Protein AF-A0A817MY70-F1 (afdb_monomer)

Foldseek 3Di:
DPDPCPVVDPDPADPDKDKDWDAPPVNPDTQEMEIEGAEDQQPPFPVDPDDDSRPQRVVQQVVQCVRADPPADGPDGRYGYGYDYDPNPPHYLPQQAFADPVPRDGDDDDDNDDPPDDPVVVVVVVDDDPDPPDDDDDDDDDDDQAFDFDALVPDPVSHTDTGHDDDDDQLVQQDDSSYGHDDPGHHPDPDDDPVVVVVVVVVD

Solvent-accessible surface area (backbone atoms only — not comparable to full-atom values): 13213 Å² total; per-residue (Å²): 137,86,62,91,63,54,86,81,45,97,59,98,62,73,84,68,68,51,72,51,78,40,61,42,96,84,68,80,44,74,44,32,36,42,33,34,40,37,51,44,73,50,77,62,43,86,85,62,89,70,94,73,59,40,58,44,40,48,51,21,50,55,50,27,61,71,71,26,65,92,87,59,52,90,98,55,68,80,40,48,46,44,57,46,76,62,83,23,93,87,33,73,66,59,43,67,38,47,58,44,90,89,74,66,48,78,37,83,79,81,67,79,65,70,88,90,68,58,75,67,60,56,66,79,55,69,76,83,79,79,63,88,84,65,83,90,80,86,86,87,80,91,75,73,64,47,69,39,76,43,54,26,90,82,37,96,83,63,43,71,44,64,45,59,66,93,77,83,60,62,27,64,48,13,42,45,81,72,49,67,41,67,89,88,42,47,68,86,46,87,74,79,61,70,68,60,60,54,56,55,61,74,76,108

Sequence (204 aa):
MNNIDQGEYTYNTDHEMTILRFESIDGKNEIGMINFYPVHAVNLNNTNLLVAGDNKGYASYLFEKLKNPSGTLSGQGAFVAAFGQSNEGDVSPNLMGPKCIDTGLPCEFYTSTCNGRSEKYLYDKAQVFINGNGIVNFRHTYVDMQTINVSSHFTSTGRNETTCQAALGYAFAAGTTDGPGDFDFTQSANSTNIFWAICIIIFS

Secondary structure (DSSP, 8-state):
---TTGGG-SSSS----EEEEEE-TTSS-EEEEEEE----S-SS-TT--S---HHHHHHHHHHHHHHSPTTPPTT-SS-EEEEE--S-TT--S-TT--B-TTT-PBPS-----STT--HHHHHHT------TTSPP--------TTS-EE-GGG-TTSS-EEPPPP---GGGGGB-SSSBPSTT--TT-----HHHHHHHHHT-

Radius of gyration: 22.29 Å; Cα contacts (8 Å, |Δi|>4): 229; chains: 1; bounding box: 61×41×61 Å

Structure (mmCIF, N/CA/C/O backbone):
data_AF-A0A817MY70-F1
#
_entry.id   AF-A0A817MY70-F1
#
loop_
_atom_site.group_PDB
_atom_site.id
_atom_site.type_symbol
_atom_site.label_atom_id
_atom_site.label_alt_id
_atom_si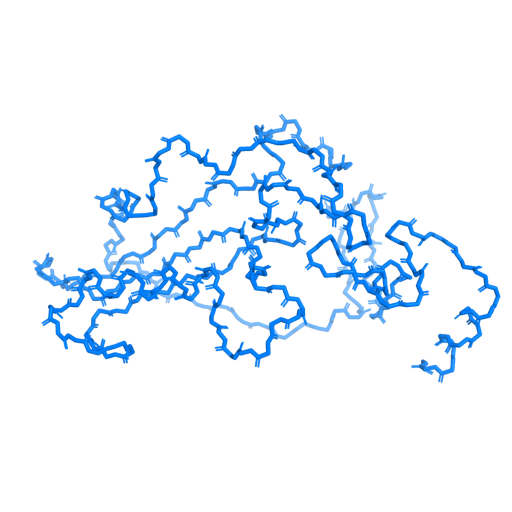te.label_comp_id
_atom_site.label_asym_id
_atom_site.label_entity_id
_atom_site.label_seq_id
_atom_site.pdbx_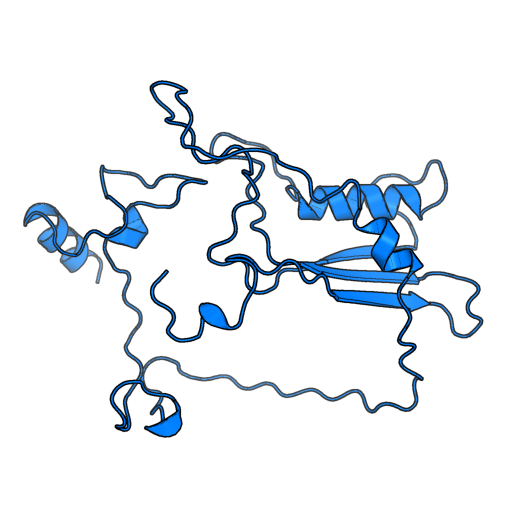PDB_ins_code
_atom_site.Cartn_x
_atom_site.Cartn_y
_atom_site.Cartn_z
_atom_site.occupancy
_atom_site.B_iso_or_equiv
_atom_site.auth_seq_id
_atom_site.auth_comp_id
_atom_site.auth_asym_id
_atom_site.auth_atom_id
_atom_site.pdbx_PDB_model_num
ATOM 1 N N . MET A 1 1 ? 9.995 12.022 -15.042 1.00 51.19 1 MET A N 1
ATOM 2 C CA . MET A 1 1 ? 8.774 11.267 -15.390 1.00 51.19 1 MET A CA 1
ATOM 3 C C . MET A 1 1 ? 8.468 11.528 -16.851 1.00 51.19 1 MET A C 1
ATOM 5 O O . MET A 1 1 ? 8.556 12.675 -17.266 1.00 51.19 1 MET A O 1
ATOM 9 N N . ASN A 1 2 ? 8.183 10.479 -17.622 1.00 76.38 2 ASN A N 1
ATOM 10 C CA . ASN A 1 2 ? 8.013 10.543 -19.082 1.00 76.38 2 ASN A CA 1
ATOM 11 C C . ASN A 1 2 ? 6.597 10.116 -19.510 1.00 76.38 2 ASN A C 1
ATOM 13 O O . ASN A 1 2 ? 6.401 9.663 -20.635 1.00 76.38 2 ASN A O 1
ATOM 17 N N . ASN A 1 3 ? 5.624 10.224 -18.603 1.00 83.19 3 ASN A N 1
ATOM 18 C CA . ASN A 1 3 ? 4.245 9.835 -18.872 1.00 83.19 3 ASN A CA 1
ATOM 19 C C . ASN A 1 3 ? 3.604 10.866 -19.813 1.00 83.19 3 ASN A C 1
ATOM 21 O O . ASN A 1 3 ? 3.730 12.076 -19.600 1.00 83.19 3 ASN A O 1
ATOM 25 N N . ILE A 1 4 ? 2.957 10.393 -20.879 1.00 87.31 4 ILE A N 1
ATOM 26 C CA . ILE A 1 4 ? 2.354 11.255 -21.913 1.00 87.31 4 ILE A CA 1
ATOM 27 C C . ILE A 1 4 ? 1.141 12.036 -21.391 1.00 87.31 4 ILE A C 1
ATOM 29 O O . ILE A 1 4 ? 0.838 13.115 -21.890 1.00 87.31 4 ILE A O 1
ATOM 33 N N . ASP A 1 5 ? 0.494 11.503 -20.362 1.00 88.94 5 ASP A N 1
ATOM 34 C CA . ASP A 1 5 ? -0.690 12.005 -19.669 1.00 88.94 5 ASP A CA 1
ATOM 35 C C . ASP A 1 5 ? -0.343 12.807 -18.407 1.00 88.94 5 ASP A C 1
ATOM 37 O O . ASP A 1 5 ? -1.236 13.268 -17.707 1.00 88.94 5 ASP A O 1
ATOM 41 N N . GLN A 1 6 ? 0.942 13.058 -18.120 1.00 86.62 6 GLN A N 1
ATOM 42 C CA . GLN A 1 6 ? 1.348 13.820 -16.927 1.00 86.62 6 GLN A CA 1
ATOM 43 C C . GLN A 1 6 ? 0.676 15.202 -16.830 1.00 86.62 6 GLN A C 1
ATOM 45 O O . GLN A 1 6 ? 0.479 15.715 -15.735 1.00 86.62 6 GLN A O 1
ATOM 50 N N . GLY A 1 7 ? 0.318 15.804 -17.973 1.00 89.62 7 GLY A N 1
ATOM 51 C CA . GLY A 1 7 ? -0.360 17.100 -18.035 1.00 89.62 7 GLY A CA 1
ATOM 52 C C . GLY A 1 7 ? -1.819 17.076 -17.567 1.00 89.62 7 GLY A C 1
ATOM 5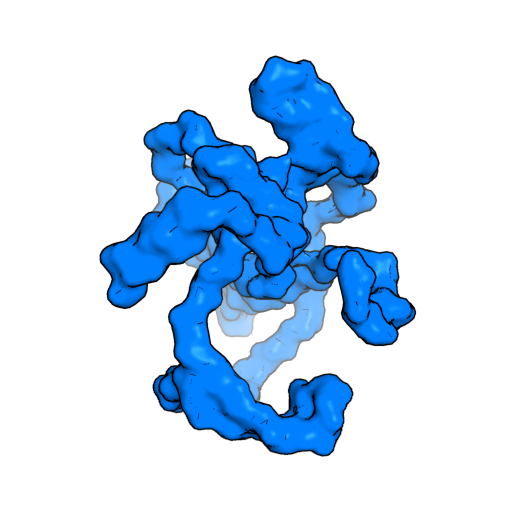3 O O . GLY A 1 7 ? -2.403 18.142 -17.393 1.00 89.62 7 GLY A O 1
ATOM 54 N N . GLU A 1 8 ? -2.404 15.894 -17.359 1.00 92.50 8 GLU A N 1
ATOM 55 C CA . GLU A 1 8 ? -3.753 15.725 -16.808 1.00 92.50 8 GLU A CA 1
ATOM 56 C C . GLU A 1 8 ? -3.776 15.807 -15.271 1.00 92.50 8 GLU A C 1
ATOM 58 O O . GLU A 1 8 ? -4.848 15.929 -14.677 1.00 92.50 8 GLU A O 1
ATOM 63 N N . TYR A 1 9 ? -2.606 15.806 -14.622 1.00 87.38 9 TYR A N 1
ATOM 64 C CA . TYR A 1 9 ? -2.470 15.793 -13.168 1.00 87.38 9 TYR A CA 1
ATOM 65 C C . TYR A 1 9 ? -1.746 17.04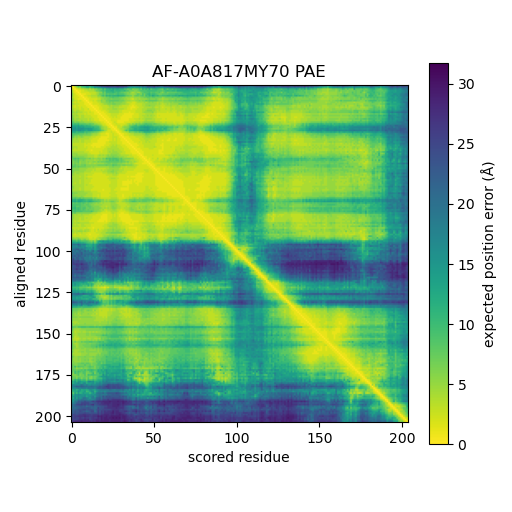2 -12.659 1.00 87.38 9 TYR A C 1
ATOM 67 O O . TYR A 1 9 ? -0.755 17.503 -13.223 1.00 87.38 9 TYR A O 1
ATOM 75 N N . THR A 1 10 ? -2.230 17.591 -11.545 1.00 89.12 10 THR A N 1
ATOM 76 C CA . THR A 1 10 ? -1.635 18.782 -10.911 1.00 89.12 10 THR A CA 1
ATOM 77 C C . THR A 1 10 ? -0.309 18.475 -10.211 1.00 89.12 10 THR A C 1
ATOM 79 O O . THR A 1 10 ? 0.546 19.352 -10.092 1.00 89.12 10 THR A O 1
ATOM 82 N N . TYR A 1 11 ? -0.151 17.248 -9.713 1.00 85.00 11 TYR A N 1
ATOM 83 C CA . TYR A 1 11 ? 0.987 16.810 -8.910 1.00 85.00 11 TYR A CA 1
ATOM 84 C C . TYR A 1 11 ? 1.590 15.535 -9.493 1.00 85.00 11 TYR A C 1
ATOM 86 O O . TYR A 1 11 ? 0.936 14.799 -10.227 1.00 85.00 11 TYR A O 1
ATOM 94 N N . ASN A 1 12 ? 2.846 15.283 -9.142 1.00 83.19 12 ASN A N 1
ATOM 95 C CA . ASN A 1 12 ? 3.593 14.094 -9.539 1.00 83.19 12 ASN A CA 1
ATOM 96 C C . ASN A 1 12 ? 3.454 12.931 -8.537 1.00 83.19 12 ASN A C 1
ATOM 98 O O . ASN A 1 12 ? 4.024 11.868 -8.751 1.00 83.19 12 ASN A O 1
ATOM 102 N N . THR A 1 13 ? 2.706 13.152 -7.459 1.00 82.56 13 THR A N 1
ATOM 103 C CA . THR A 1 13 ? 2.296 12.170 -6.457 1.00 82.56 13 THR A CA 1
ATOM 104 C C . THR A 1 13 ? 0.793 12.287 -6.255 1.00 82.56 13 THR A C 1
ATOM 106 O O . THR A 1 13 ? 0.233 13.384 -6.330 1.00 82.56 13 THR A O 1
ATOM 109 N N . ASP A 1 14 ? 0.133 11.164 -5.996 1.00 82.06 14 ASP A N 1
ATOM 110 C CA . ASP A 1 14 ? -1.297 11.163 -5.717 1.00 82.06 14 ASP A CA 1
ATOM 111 C C . ASP A 1 14 ? -1.556 11.651 -4.281 1.00 82.06 14 ASP A C 1
ATOM 113 O O . ASP A 1 14 ? -1.009 11.135 -3.307 1.00 82.06 14 ASP A O 1
ATOM 117 N N . HIS A 1 15 ? -2.346 12.716 -4.166 1.00 82.19 15 HIS A N 1
ATOM 118 C CA . HIS A 1 15 ? -2.718 13.343 -2.896 1.00 82.19 15 HIS A CA 1
ATOM 119 C C . HIS A 1 15 ? -4.142 12.980 -2.470 1.00 82.19 15 HIS A C 1
ATOM 121 O O . HIS A 1 15 ? -4.637 13.496 -1.461 1.00 82.19 15 HIS A O 1
ATOM 127 N N . GLU A 1 16 ? -4.827 12.136 -3.240 1.00 82.06 16 GLU A N 1
ATOM 128 C CA . GLU A 1 16 ? -6.133 11.632 -2.878 1.00 82.06 16 GLU A CA 1
ATOM 129 C C . GLU A 1 16 ? -6.009 10.586 -1.772 1.00 82.06 16 GLU A C 1
ATOM 131 O O . GLU A 1 16 ? -5.149 9.706 -1.755 1.00 82.06 16 GLU A O 1
ATOM 136 N N . MET A 1 17 ? -6.901 10.714 -0.799 1.00 80.94 17 MET A N 1
ATOM 137 C CA . MET A 1 17 ? -6.985 9.819 0.332 1.00 80.94 17 MET A CA 1
ATOM 138 C C . MET A 1 17 ? -8.398 9.262 0.400 1.00 80.94 17 MET A C 1
ATOM 140 O O . MET A 1 17 ? -9.362 10.006 0.596 1.00 80.94 17 MET A O 1
ATOM 144 N N . THR A 1 18 ? -8.521 7.944 0.284 1.00 88.06 18 THR A N 1
ATOM 145 C CA . THR A 1 18 ? -9.812 7.258 0.350 1.00 88.06 18 THR A CA 1
ATOM 146 C C . THR A 1 18 ? -10.016 6.668 1.739 1.00 88.06 18 THR A C 1
ATOM 148 O O . THR A 1 18 ? -9.170 5.932 2.240 1.00 88.06 18 THR A O 1
ATOM 151 N N . ILE A 1 19 ? -11.150 6.968 2.377 1.00 87.56 19 ILE A N 1
ATOM 152 C CA . ILE A 1 19 ? -11.506 6.426 3.694 1.00 87.56 19 ILE A CA 1
ATOM 153 C C . ILE A 1 19 ? -12.804 5.639 3.590 1.00 87.56 19 ILE A C 1
ATOM 155 O O . ILE A 1 19 ? -13.831 6.164 3.163 1.00 87.56 19 ILE A O 1
ATOM 159 N N . LEU A 1 20 ? -12.762 4.399 4.066 1.00 90.81 20 LEU A N 1
ATOM 160 C CA . LEU A 1 20 ? -13.935 3.593 4.355 1.00 90.81 20 LEU A CA 1
ATOM 161 C C . LEU A 1 20 ? -14.152 3.574 5.868 1.00 90.81 20 LEU A C 1
ATOM 163 O O . LEU A 1 20 ? -13.347 3.009 6.607 1.00 90.81 20 LEU A O 1
ATOM 167 N N . ARG A 1 21 ? -15.233 4.210 6.324 1.00 90.81 21 ARG A N 1
ATOM 168 C CA . ARG A 1 21 ? -15.6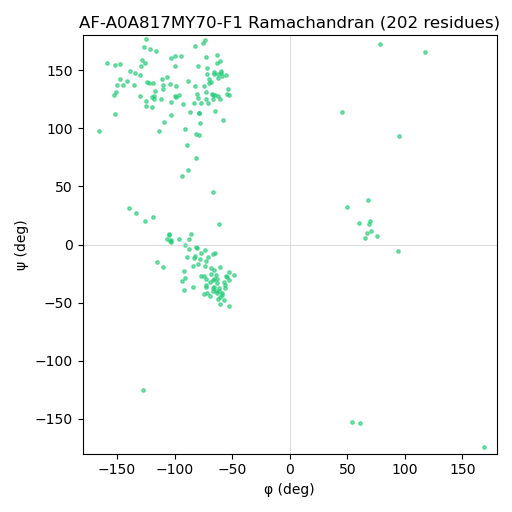45 4.244 7.731 1.00 90.81 21 ARG A CA 1
ATOM 169 C C . ARG A 1 21 ? -16.733 3.207 7.984 1.00 90.81 21 ARG A C 1
ATOM 171 O O . ARG A 1 21 ? -17.676 3.098 7.204 1.00 90.81 21 ARG A O 1
ATOM 178 N N . PHE A 1 22 ? -16.618 2.489 9.094 1.00 91.00 22 PHE A N 1
ATOM 179 C CA . PHE A 1 22 ? -17.585 1.491 9.532 1.00 91.00 22 PHE A CA 1
ATOM 180 C C . PHE A 1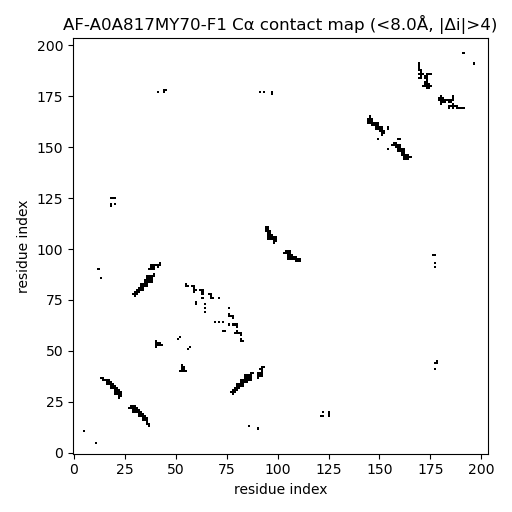 22 ? -18.286 1.980 10.796 1.00 91.00 22 PHE A C 1
ATOM 182 O O . PHE A 1 22 ? -17.636 2.303 11.790 1.00 91.00 22 PHE A O 1
ATOM 189 N N . GLU A 1 23 ? -19.613 2.011 10.764 1.00 89.69 23 GLU A N 1
ATOM 190 C CA . GLU A 1 23 ? -20.464 2.448 11.873 1.00 89.69 23 GLU A CA 1
ATOM 191 C C . GLU A 1 23 ? -21.532 1.389 12.146 1.00 89.69 23 GLU A C 1
ATOM 193 O O . GLU A 1 23 ? -21.912 0.617 11.260 1.00 89.69 23 GLU A O 1
ATOM 198 N N . SER A 1 24 ? -22.018 1.336 13.383 1.00 88.38 24 SER A N 1
ATOM 199 C CA . SER A 1 24 ? -23.175 0.519 13.732 1.00 88.38 24 SER A CA 1
ATOM 200 C C . SER A 1 24 ? -24.426 0.988 12.984 1.00 88.38 24 SER A C 1
ATOM 202 O O . SER A 1 24 ? -24.546 2.147 12.598 1.00 88.38 24 SER A O 1
ATOM 204 N N . ILE A 1 25 ? -25.401 0.089 12.818 1.00 83.56 25 ILE A N 1
ATOM 205 C CA . ILE A 1 25 ? -26.660 0.369 12.098 1.00 83.56 25 ILE A CA 1
ATOM 206 C C . ILE A 1 25 ? -27.417 1.564 12.702 1.00 83.56 25 ILE A C 1
ATOM 208 O O . ILE A 1 25 ? -28.093 2.299 11.988 1.00 83.56 25 ILE A O 1
ATOM 212 N N . ASP A 1 26 ? -27.309 1.768 14.016 1.00 83.88 26 ASP A N 1
ATOM 213 C CA . ASP A 1 26 ? -27.930 2.896 14.712 1.00 83.88 26 ASP A CA 1
ATOM 214 C C . ASP A 1 26 ? -27.126 4.207 14.616 1.00 83.88 26 ASP A C 1
ATOM 216 O O . ASP A 1 26 ? -27.576 5.226 15.139 1.00 83.88 26 ASP A O 1
ATOM 220 N N . GLY A 1 27 ? -25.951 4.189 13.974 1.00 79.38 27 GLY A N 1
ATOM 221 C CA . GLY A 1 27 ? -25.050 5.330 13.802 1.00 79.38 27 GLY A CA 1
ATOM 222 C C . GLY A 1 27 ? -24.416 5.836 15.099 1.00 79.38 27 GLY A C 1
ATOM 223 O O . GLY A 1 27 ? -23.827 6.914 15.108 1.00 79.38 27 GLY A O 1
ATOM 224 N N . LYS A 1 28 ? -24.566 5.108 16.214 1.00 81.06 28 LYS A N 1
ATOM 225 C CA . LYS A 1 28 ? -24.114 5.567 17.538 1.00 81.06 28 LYS A CA 1
ATOM 226 C C . LYS A 1 28 ? -22.698 5.136 17.881 1.00 81.06 28 LYS A C 1
ATOM 228 O O . LYS A 1 28 ? -22.081 5.762 18.736 1.00 81.06 28 LYS A O 1
ATOM 233 N N . ASN A 1 29 ? -22.207 4.071 17.252 1.00 86.75 29 ASN A N 1
ATOM 234 C CA . ASN A 1 29 ? -20.894 3.513 17.529 1.00 86.75 29 ASN A CA 1
ATOM 235 C C . ASN A 1 29 ? -20.076 3.444 16.244 1.00 86.75 29 ASN A C 1
ATOM 237 O O . ASN A 1 29 ? -20.466 2.801 15.269 1.00 86.75 29 ASN A O 1
ATOM 241 N N . GLU A 1 30 ? -18.911 4.074 16.268 1.00 91.06 30 GLU A N 1
ATOM 242 C CA . GLU A 1 30 ? -17.907 3.906 15.228 1.00 91.06 30 GLU A CA 1
ATOM 243 C C . GLU A 1 30 ? -17.159 2.585 15.481 1.00 91.06 30 GLU A C 1
ATOM 245 O O . GLU A 1 30 ? -16.666 2.348 16.583 1.00 91.06 30 GLU A O 1
ATOM 250 N N . ILE A 1 31 ? -17.106 1.708 14.479 1.00 93.88 31 ILE A N 1
ATOM 251 C CA . ILE A 1 31 ? -16.495 0.371 14.575 1.00 93.88 31 ILE A CA 1
ATOM 252 C C . ILE A 1 31 ? -15.025 0.430 14.150 1.00 93.88 31 ILE A C 1
ATOM 254 O O . ILE A 1 31 ? -14.169 -0.226 14.737 1.00 93.88 31 ILE A O 1
ATOM 258 N N . GLY A 1 32 ? -14.721 1.219 13.122 1.00 94.69 32 GLY A N 1
ATOM 259 C CA . GLY A 1 32 ? -13.364 1.331 12.613 1.00 94.69 32 GLY A CA 1
ATOM 260 C C . GLY A 1 32 ? -13.279 2.056 11.282 1.00 94.69 32 GLY A C 1
ATOM 261 O O . GLY A 1 32 ? -14.276 2.551 10.747 1.00 94.69 32 GLY A O 1
ATOM 262 N N . MET A 1 33 ? -12.074 2.083 10.724 1.00 94.44 33 MET A N 1
ATOM 263 C CA . MET A 1 33 ? -11.830 2.594 9.379 1.00 94.44 33 MET A CA 1
ATOM 264 C C . MET A 1 33 ? -10.695 1.883 8.662 1.00 94.44 33 MET A C 1
ATOM 266 O O . MET A 1 33 ? -9.754 1.391 9.282 1.00 94.44 33 MET A O 1
ATOM 270 N N . ILE A 1 34 ? -10.768 1.924 7.334 1.00 94.75 34 ILE A N 1
ATOM 271 C CA . ILE A 1 34 ? -9.649 1.647 6.442 1.00 94.75 34 ILE A CA 1
ATOM 272 C C . ILE A 1 34 ? -9.369 2.918 5.643 1.00 94.75 34 ILE A C 1
ATOM 274 O O . ILE A 1 34 ? -10.271 3.493 5.038 1.00 94.75 34 ILE A O 1
ATOM 278 N N . ASN A 1 35 ? -8.120 3.356 5.655 1.00 89.75 35 ASN A N 1
ATOM 279 C CA . ASN A 1 35 ? -7.609 4.469 4.875 1.00 89.75 35 ASN A CA 1
ATOM 280 C C . ASN A 1 35 ? -6.678 3.953 3.781 1.00 89.75 35 ASN A C 1
ATOM 282 O O . ASN A 1 35 ? -5.850 3.097 4.062 1.00 89.75 35 ASN A O 1
ATOM 286 N N . PHE A 1 36 ? -6.781 4.489 2.572 1.00 92.12 36 PHE A N 1
ATOM 287 C CA . PHE A 1 36 ? -5.833 4.257 1.489 1.00 92.12 36 PHE A CA 1
ATOM 288 C C . PHE A 1 36 ? -5.188 5.586 1.116 1.00 92.12 36 PHE A C 1
ATOM 290 O O . PHE A 1 36 ? -5.889 6.563 0.844 1.00 92.12 36 PHE A O 1
ATOM 297 N N . TYR A 1 37 ? -3.858 5.611 1.142 1.00 86.25 37 TYR A N 1
ATOM 298 C CA . TYR A 1 37 ? -3.061 6.774 0.769 1.00 86.25 37 TYR A CA 1
ATOM 299 C C . TYR A 1 37 ? -1.690 6.315 0.252 1.00 86.25 37 TYR A C 1
ATOM 301 O O . TYR A 1 37 ? -1.042 5.525 0.947 1.00 86.25 37 TYR A O 1
ATOM 309 N N . PRO A 1 38 ? -1.229 6.767 -0.924 1.00 87.50 38 PRO A N 1
ATOM 310 C CA . PRO A 1 38 ? 0.001 6.270 -1.530 1.00 87.50 38 PRO A CA 1
ATOM 311 C C . PRO A 1 38 ? 1.235 6.954 -0.929 1.00 87.50 38 PRO A C 1
ATOM 313 O O . PRO A 1 38 ? 1.638 8.027 -1.360 1.00 87.50 38 PRO A O 1
ATOM 316 N N . VAL A 1 39 ? 1.860 6.328 0.073 1.00 82.31 39 VAL A N 1
ATOM 317 C CA . VAL A 1 39 ? 3.173 6.745 0.592 1.00 82.31 39 VAL A CA 1
ATOM 318 C C . VAL A 1 39 ? 3.943 5.543 1.140 1.00 82.31 39 VAL A C 1
ATOM 320 O O . VAL A 1 39 ? 3.373 4.706 1.843 1.00 82.31 39 VAL A O 1
ATOM 323 N N . HIS A 1 40 ? 5.243 5.440 0.854 1.00 86.06 40 HIS A N 1
ATOM 324 C CA . HIS A 1 40 ? 6.062 4.358 1.400 1.00 86.06 40 HIS A CA 1
ATOM 325 C C . HIS A 1 40 ? 6.132 4.393 2.934 1.00 86.06 40 HIS A C 1
ATOM 327 O O . HIS A 1 40 ? 6.247 5.450 3.559 1.00 86.06 40 HIS A O 1
ATOM 333 N N . ALA A 1 41 ? 6.134 3.206 3.538 1.00 84.69 41 ALA A N 1
ATOM 334 C CA . ALA A 1 41 ? 6.340 2.994 4.969 1.00 84.69 41 ALA A CA 1
ATOM 335 C C . ALA A 1 41 ? 7.841 2.847 5.286 1.00 84.69 41 ALA A C 1
ATOM 337 O O . ALA A 1 41 ? 8.301 1.768 5.656 1.00 84.69 41 ALA A O 1
ATOM 338 N N . VAL A 1 42 ? 8.603 3.921 5.051 1.00 79.94 42 VAL A N 1
ATOM 339 C CA . VAL A 1 42 ? 10.078 3.963 5.151 1.00 79.94 42 VAL A CA 1
ATOM 340 C C . VAL A 1 42 ? 10.596 5.194 5.913 1.00 79.94 42 VAL A C 1
ATOM 342 O O . VAL A 1 42 ? 11.702 5.675 5.668 1.00 79.94 42 VAL A O 1
ATOM 345 N N . ASN A 1 43 ? 9.805 5.753 6.835 1.00 76.94 43 ASN A N 1
ATOM 346 C CA . ASN A 1 43 ? 10.285 6.820 7.721 1.00 76.94 43 ASN A CA 1
ATOM 347 C C . ASN A 1 43 ? 11.373 6.334 8.685 1.00 76.94 43 ASN A C 1
ATOM 349 O O . ASN A 1 43 ? 12.230 7.118 9.098 1.00 76.94 43 ASN A O 1
ATOM 353 N N . LEU A 1 44 ? 11.338 5.058 9.056 1.00 71.06 44 LEU A N 1
ATOM 354 C CA . LEU A 1 44 ? 12.415 4.365 9.736 1.00 71.06 44 LEU A CA 1
ATOM 355 C C . LEU A 1 44 ? 13.365 3.815 8.673 1.00 71.06 44 LEU A C 1
ATOM 357 O O . LEU A 1 44 ? 13.011 2.946 7.880 1.00 71.06 44 LEU A O 1
ATOM 361 N N . ASN A 1 45 ? 14.582 4.349 8.656 1.00 72.38 45 ASN A N 1
ATOM 362 C CA . ASN A 1 45 ? 15.599 3.975 7.682 1.00 72.38 45 ASN A CA 1
ATOM 363 C C . ASN A 1 45 ? 16.194 2.579 7.961 1.00 72.38 45 ASN A C 1
ATOM 365 O O . ASN A 1 45 ? 15.932 1.940 8.982 1.00 72.38 45 ASN A O 1
ATOM 369 N N . ASN A 1 46 ? 17.071 2.129 7.065 1.00 76.06 46 ASN A N 1
ATOM 370 C CA . ASN A 1 46 ? 17.737 0.826 7.147 1.00 76.06 46 ASN A CA 1
ATOM 371 C C . ASN A 1 46 ? 18.698 0.647 8.344 1.00 76.06 46 ASN A C 1
ATOM 373 O O . ASN A 1 46 ? 19.175 -0.465 8.561 1.00 76.06 46 ASN A O 1
ATOM 377 N N . THR A 1 47 ? 18.990 1.695 9.126 1.00 73.94 47 THR A N 1
ATOM 378 C CA . THR A 1 47 ? 19.795 1.579 10.354 1.00 73.94 47 THR A CA 1
ATOM 379 C C . THR A 1 47 ? 18.948 1.287 11.591 1.00 73.94 47 THR A C 1
ATOM 381 O O . THR A 1 47 ? 19.493 0.959 12.648 1.00 73.94 47 THR A O 1
ATOM 384 N N . ASN A 1 48 ? 17.619 1.382 11.485 1.00 70.62 48 ASN A N 1
ATOM 385 C CA . ASN A 1 48 ? 16.709 1.000 12.552 1.00 70.62 48 ASN A CA 1
ATOM 386 C C . ASN A 1 48 ? 16.746 -0.522 12.788 1.00 70.62 48 ASN A C 1
ATOM 388 O O . ASN A 1 48 ? 16.575 -1.318 11.870 1.00 70.62 48 ASN A O 1
ATOM 392 N N . LEU A 1 49 ? 16.913 -0.923 14.050 1.00 86.75 49 LEU A N 1
ATOM 393 C CA . LEU A 1 49 ? 16.976 -2.331 14.470 1.00 86.75 49 LEU A CA 1
ATOM 394 C C . LEU A 1 49 ? 15.706 -2.795 15.203 1.00 86.75 49 LEU A C 1
ATOM 396 O O . LEU A 1 49 ? 15.666 -3.901 15.740 1.00 86.75 49 LEU A O 1
ATOM 400 N N . LEU A 1 50 ? 14.683 -1.938 15.281 1.00 82.88 50 LEU A N 1
ATOM 401 C CA . LEU A 1 50 ? 13.457 -2.195 16.032 1.00 82.88 50 LEU A CA 1
ATOM 402 C C . LEU A 1 50 ? 12.302 -2.554 15.101 1.00 82.88 50 LEU A C 1
ATOM 404 O O . LEU A 1 50 ? 12.079 -1.897 14.086 1.00 82.88 50 LEU A O 1
ATOM 408 N N . VAL A 1 51 ? 11.510 -3.553 15.490 1.00 87.44 51 VAL A N 1
ATOM 409 C CA . VAL A 1 51 ? 10.245 -3.859 14.810 1.00 87.44 51 VAL A CA 1
ATOM 410 C C . VAL A 1 51 ? 9.273 -2.702 15.033 1.00 87.44 51 VAL A C 1
ATOM 412 O O . VAL A 1 51 ? 8.990 -2.337 16.175 1.00 87.44 51 VAL A O 1
ATOM 415 N N . ALA A 1 52 ? 8.749 -2.137 13.949 1.00 80.06 52 ALA A N 1
ATOM 416 C CA . ALA A 1 52 ? 7.825 -1.013 13.992 1.00 80.06 52 ALA A CA 1
ATOM 417 C C . ALA A 1 52 ? 6.890 -1.025 12.777 1.00 80.06 52 ALA A C 1
ATOM 419 O O . ALA A 1 52 ? 7.234 -1.553 11.725 1.00 80.06 52 ALA A O 1
ATOM 420 N N . GLY A 1 53 ? 5.711 -0.417 12.927 1.00 77.25 53 GLY A N 1
ATOM 421 C CA . GLY A 1 53 ? 4.745 -0.243 11.835 1.00 77.25 53 GLY A CA 1
ATOM 422 C C . GLY A 1 53 ? 4.984 1.004 10.976 1.00 77.25 53 GLY A C 1
ATOM 423 O O . GLY A 1 53 ? 4.124 1.345 10.169 1.00 77.25 53 GLY A O 1
ATOM 424 N N . ASP A 1 54 ? 6.114 1.690 11.176 1.00 84.44 54 ASP A N 1
ATOM 425 C CA . ASP A 1 54 ? 6.492 2.923 10.477 1.00 84.44 54 ASP A CA 1
ATOM 426 C C . ASP A 1 54 ? 5.406 4.024 10.565 1.00 84.44 54 ASP A C 1
ATOM 428 O O . ASP A 1 54 ? 4.641 4.079 11.533 1.00 84.44 54 ASP A O 1
ATOM 432 N N . ASN A 1 55 ? 5.333 4.929 9.591 1.00 76.75 55 ASN A N 1
ATOM 433 C CA . ASN A 1 55 ? 4.379 6.032 9.539 1.00 76.75 55 ASN A CA 1
ATOM 434 C C . ASN A 1 55 ? 2.911 5.585 9.558 1.00 76.75 55 ASN A C 1
ATOM 436 O O . ASN A 1 55 ? 2.115 6.150 10.307 1.00 76.75 55 ASN A O 1
ATOM 440 N N . LYS A 1 56 ? 2.546 4.548 8.801 1.00 82.44 56 LYS A N 1
ATOM 441 C CA . LYS A 1 56 ? 1.171 4.037 8.707 1.00 82.44 56 LYS A CA 1
ATOM 442 C C . LYS A 1 56 ? 0.740 3.325 9.974 1.00 82.44 56 LYS A C 1
ATOM 444 O O . LYS A 1 56 ? -0.357 3.568 10.466 1.00 82.44 56 LYS A O 1
ATOM 449 N N . GLY A 1 57 ? 1.616 2.514 10.560 1.00 81.38 57 GLY A N 1
ATOM 450 C CA . GLY A 1 57 ? 1.373 1.899 11.860 1.00 81.38 57 GLY A CA 1
ATOM 451 C C . GLY A 1 57 ? 1.303 2.933 12.980 1.00 81.38 57 GLY A C 1
ATOM 452 O O . GLY A 1 57 ? 0.473 2.807 13.878 1.00 81.38 57 GLY A O 1
ATOM 453 N N . TYR A 1 58 ? 2.112 3.995 12.913 1.00 82.31 58 TYR A N 1
ATOM 454 C CA . TYR A 1 58 ? 2.011 5.110 13.852 1.00 82.31 58 TYR A CA 1
ATOM 455 C C . TYR A 1 58 ? 0.698 5.890 13.684 1.00 82.31 58 TYR A C 1
ATOM 457 O O . TYR A 1 58 ? 0.064 6.232 14.683 1.00 82.31 58 TYR A O 1
ATOM 465 N N . ALA A 1 59 ? 0.238 6.107 12.449 1.00 80.25 59 ALA A N 1
ATOM 466 C CA . ALA A 1 59 ? -1.061 6.714 12.166 1.00 80.25 59 ALA A CA 1
ATOM 467 C C . ALA A 1 59 ? -2.218 5.851 12.702 1.00 80.25 59 ALA A C 1
ATOM 469 O O . ALA A 1 59 ? -3.072 6.371 13.422 1.00 80.25 59 ALA A O 1
ATOM 470 N N . SER A 1 60 ? -2.195 4.534 12.452 1.00 87.38 60 SER A N 1
ATOM 471 C CA . SER A 1 60 ? -3.115 3.552 13.050 1.00 87.38 60 SER A CA 1
ATOM 472 C C . SER A 1 60 ? -3.134 3.670 14.572 1.00 87.38 60 SER A C 1
ATOM 474 O O . SER A 1 60 ? -4.191 3.882 15.165 1.00 87.38 60 SER A O 1
ATOM 476 N N . TYR A 1 61 ? -1.958 3.624 15.202 1.00 86.62 61 TYR A N 1
ATOM 477 C CA . TYR A 1 61 ? -1.810 3.719 16.651 1.00 86.62 61 TYR A CA 1
ATOM 478 C C . TYR A 1 61 ? -2.411 5.010 17.223 1.00 86.62 61 TYR A C 1
ATOM 480 O O . TYR A 1 61 ? -3.153 4.969 18.207 1.00 86.62 61 TYR A O 1
ATOM 488 N N . LEU A 1 62 ? -2.110 6.165 16.621 1.00 84.56 62 LEU A N 1
ATOM 489 C CA . LEU A 1 62 ? -2.649 7.449 17.067 1.00 84.56 62 LEU A CA 1
ATOM 490 C C . LEU A 1 62 ? -4.168 7.517 16.906 1.00 84.56 62 LEU A C 1
ATOM 492 O O . LEU A 1 62 ? -4.849 8.046 17.787 1.00 84.56 62 LEU A O 1
ATOM 496 N N . PHE A 1 63 ? -4.701 6.978 15.810 1.00 87.75 63 PHE A N 1
ATOM 497 C CA . PHE A 1 63 ? -6.134 6.992 15.543 1.00 87.75 63 PHE A CA 1
ATOM 498 C C . PHE A 1 63 ? -6.896 6.079 16.512 1.00 87.75 63 PHE A C 1
ATOM 500 O O . PHE A 1 63 ? -7.897 6.493 17.098 1.00 87.75 63 PHE A O 1
ATOM 507 N N . GLU A 1 64 ? -6.389 4.872 16.760 1.00 92.62 64 GLU A N 1
ATOM 508 C CA . GLU A 1 64 ? -6.956 3.943 17.741 1.00 92.62 64 GLU A CA 1
ATOM 509 C C . GLU A 1 64 ? -6.884 4.510 19.156 1.00 92.62 64 GLU A C 1
ATOM 511 O O . GLU A 1 64 ? -7.862 4.436 19.895 1.00 92.62 64 GLU A O 1
ATOM 516 N N . LYS A 1 65 ? -5.765 5.138 19.528 1.00 88.38 65 LYS A N 1
ATOM 517 C CA . LYS A 1 65 ? -5.618 5.804 20.828 1.00 88.38 65 LYS A CA 1
ATOM 518 C C . LYS A 1 65 ? -6.583 6.977 21.000 1.00 88.38 65 LYS A C 1
ATOM 520 O O . LYS A 1 65 ? -7.008 7.252 22.117 1.00 88.38 65 LYS A O 1
ATOM 525 N N . LEU A 1 66 ? -6.906 7.679 19.914 1.00 87.69 66 LEU A N 1
ATOM 526 C CA . LEU A 1 66 ? -7.864 8.783 19.919 1.00 87.69 66 LEU A CA 1
ATOM 527 C C . LEU A 1 66 ? -9.313 8.294 20.064 1.00 87.69 66 LEU A C 1
ATOM 529 O O . LEU A 1 66 ? -10.123 8.990 20.675 1.00 87.69 66 LEU A O 1
ATOM 533 N N . LYS A 1 67 ? -9.653 7.149 19.463 1.00 89.94 67 LYS A N 1
ATOM 534 C CA . LYS A 1 67 ? -11.032 6.639 19.391 1.00 89.94 67 LYS A CA 1
ATOM 535 C C . LYS A 1 67 ? -11.391 5.673 20.517 1.00 89.94 67 LYS A C 1
ATOM 537 O O . LYS A 1 67 ? -12.542 5.649 20.944 1.00 89.94 67 LYS A O 1
ATOM 542 N N . ASN A 1 68 ? -10.432 4.900 21.018 1.00 93.94 68 ASN A N 1
ATOM 543 C CA . ASN A 1 68 ? -10.659 3.996 22.139 1.00 93.94 68 ASN A CA 1
ATOM 544 C C . ASN A 1 68 ? -10.636 4.747 23.489 1.00 93.94 68 ASN A C 1
ATOM 546 O O . ASN A 1 68 ? -9.993 5.792 23.607 1.00 93.94 68 ASN A O 1
ATOM 550 N N . PRO A 1 69 ? -11.322 4.236 24.532 1.00 94.06 69 PRO A N 1
ATOM 551 C CA . PRO A 1 69 ? -11.395 4.896 25.835 1.00 94.06 69 PRO A CA 1
ATOM 552 C C . PRO A 1 69 ? -10.024 5.201 26.452 1.00 94.06 69 PRO A C 1
ATOM 554 O O . PRO A 1 69 ? -9.088 4.404 26.348 1.00 94.06 69 PRO A O 1
ATOM 557 N N . SER A 1 70 ? -9.924 6.319 27.175 1.00 91.06 70 SER A N 1
ATOM 558 C CA . SER A 1 70 ? -8.722 6.680 27.934 1.00 91.06 70 SER A CA 1
ATOM 559 C C . SER A 1 70 ? -8.291 5.547 28.870 1.00 91.06 70 SER A C 1
ATOM 561 O O . SER A 1 70 ? -9.089 5.051 29.660 1.00 91.06 70 SER A O 1
ATOM 563 N N . GLY A 1 71 ? -7.016 5.159 28.797 1.00 90.81 71 GLY A N 1
ATOM 564 C CA . GLY A 1 71 ? -6.462 4.037 29.564 1.00 90.81 71 GLY A CA 1
ATOM 565 C C . GLY A 1 71 ? -6.463 2.698 28.822 1.00 90.81 71 GLY A C 1
ATOM 566 O O . GLY A 1 71 ? -5.868 1.745 29.320 1.00 90.81 71 GLY A O 1
ATOM 567 N N . THR A 1 72 ? -7.054 2.625 27.623 1.00 94.19 72 THR A N 1
ATOM 568 C CA . THR A 1 72 ? -6.898 1.463 26.737 1.00 94.19 72 THR A CA 1
ATOM 569 C C . THR A 1 72 ? -5.429 1.313 26.342 1.00 94.19 72 THR A C 1
ATOM 571 O O . THR A 1 72 ? -4.789 2.273 25.904 1.00 94.19 72 THR A O 1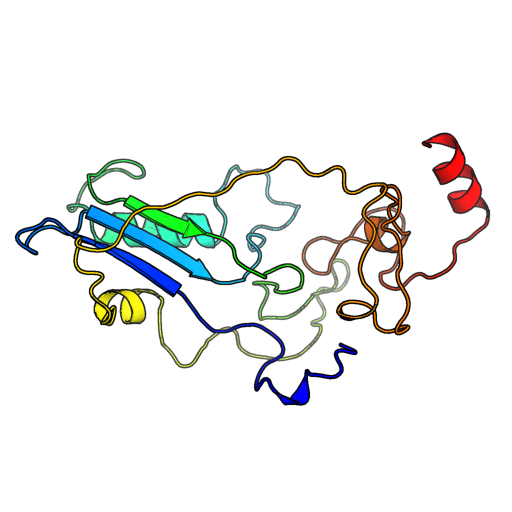
ATOM 574 N N . LEU A 1 73 ? -4.879 0.112 26.529 1.00 93.88 73 LEU A N 1
ATOM 575 C CA . LEU A 1 73 ? -3.506 -0.197 26.137 1.00 93.88 73 LEU A CA 1
ATOM 576 C C . LEU A 1 73 ? -3.388 -0.278 24.611 1.00 93.88 73 LEU A C 1
ATOM 578 O O . LEU A 1 73 ? -4.339 -0.634 23.920 1.00 93.88 73 LEU A O 1
ATOM 582 N N . SER A 1 74 ? -2.201 0.021 24.084 1.00 89.62 74 SER A N 1
ATOM 583 C CA . SER A 1 74 ? -1.903 -0.117 22.655 1.00 89.62 74 SER A CA 1
ATOM 584 C C . SER A 1 74 ? -2.224 -1.533 22.157 1.00 89.62 74 SER A C 1
ATOM 586 O O . SER A 1 74 ? -1.846 -2.508 22.808 1.00 89.62 74 SER A O 1
ATOM 588 N N . GLY A 1 75 ? -2.897 -1.648 21.008 1.00 89.62 75 GLY A N 1
ATOM 589 C CA . GLY A 1 75 ? -3.329 -2.937 20.449 1.00 89.62 75 GLY A CA 1
ATOM 590 C C . GLY A 1 75 ? -4.543 -3.561 21.150 1.00 89.62 75 GLY A C 1
ATOM 591 O O . GLY A 1 75 ? -4.891 -4.705 20.868 1.00 89.62 75 GLY A O 1
ATOM 592 N N . GLN A 1 76 ? -5.180 -2.835 22.070 1.00 93.25 76 GLN A N 1
ATOM 593 C CA . GLN A 1 76 ? -6.467 -3.185 22.663 1.00 93.25 76 GLN A CA 1
ATOM 594 C C . GLN A 1 76 ? -7.513 -2.130 22.292 1.00 93.25 76 GLN A C 1
ATOM 596 O O . GLN A 1 76 ? -7.180 -1.028 21.859 1.00 93.25 76 GLN A O 1
ATOM 601 N N . GLY A 1 77 ? -8.784 -2.458 22.516 1.00 93.12 77 GLY A N 1
ATOM 602 C CA . GLY A 1 77 ? -9.911 -1.589 22.188 1.00 93.12 77 GLY A CA 1
ATOM 603 C C . GLY A 1 77 ? -10.831 -2.210 21.146 1.00 93.12 77 GLY A C 1
ATOM 604 O O . GLY A 1 77 ? -10.504 -3.222 20.531 1.00 93.12 77 GLY A O 1
ATOM 605 N N . ALA A 1 78 ? -12.018 -1.627 21.005 1.00 94.00 78 ALA A N 1
ATOM 606 C CA . ALA A 1 78 ? -13.022 -2.095 20.051 1.00 94.00 78 ALA A CA 1
ATOM 607 C C . ALA A 1 78 ? -12.887 -1.404 18.688 1.00 94.00 78 ALA A C 1
ATOM 609 O O . ALA A 1 78 ? -13.231 -2.001 17.673 1.00 94.00 78 ALA A O 1
ATOM 610 N N . PHE A 1 79 ? -12.390 -0.162 18.669 1.00 96.00 79 PHE A N 1
ATOM 611 C CA . PHE A 1 79 ? -12.164 0.582 17.439 1.00 96.00 79 PHE A CA 1
ATOM 612 C C . PHE A 1 79 ? -10.849 0.151 16.792 1.00 96.00 79 PHE A C 1
ATOM 614 O O . PHE A 1 79 ? -9.810 0.179 17.457 1.00 96.00 79 PHE A O 1
ATOM 621 N N . VAL A 1 80 ? -10.896 -0.169 15.497 1.00 96.75 80 VAL A N 1
ATOM 622 C CA . VAL A 1 80 ? -9.728 -0.562 14.692 1.00 96.75 80 VAL A CA 1
ATOM 623 C C . VAL A 1 80 ? -9.488 0.450 13.574 1.00 96.75 80 VAL A C 1
ATOM 625 O O . VAL A 1 80 ? -10.413 0.801 12.836 1.00 96.75 80 VAL A O 1
ATOM 628 N N . ALA A 1 81 ? -8.240 0.895 13.416 1.00 94.81 81 ALA A N 1
ATOM 629 C CA . ALA A 1 81 ? -7.839 1.793 12.335 1.00 94.81 81 ALA A CA 1
ATOM 630 C C . ALA A 1 81 ? -6.758 1.149 11.462 1.00 94.81 81 ALA A C 1
ATOM 632 O O . ALA A 1 81 ? -5.645 0.897 11.921 1.00 94.81 81 ALA A O 1
ATOM 633 N N . ALA A 1 82 ? -7.048 0.945 10.180 1.00 96.06 82 ALA A N 1
ATOM 634 C CA . ALA A 1 82 ? -6.080 0.439 9.214 1.00 96.06 82 ALA A CA 1
ATOM 635 C C . ALA A 1 82 ? -5.681 1.526 8.210 1.00 96.06 82 ALA A C 1
ATOM 637 O O . ALA A 1 82 ? -6.542 2.198 7.645 1.00 96.06 82 ALA A O 1
ATOM 638 N N . PHE A 1 83 ? -4.380 1.658 7.951 1.00 89.88 83 PHE A N 1
ATOM 639 C CA . PHE A 1 83 ? -3.822 2.516 6.903 1.00 89.88 83 PHE A CA 1
ATOM 640 C C . PHE A 1 83 ? -3.159 1.636 5.841 1.00 89.88 83 PHE A C 1
ATOM 642 O O . PHE A 1 83 ? -2.042 1.153 6.009 1.00 89.88 83 PHE A O 1
ATOM 649 N N . GLY A 1 84 ? -3.898 1.387 4.767 1.00 91.81 84 GLY A N 1
ATOM 650 C CA . GLY A 1 84 ? -3.492 0.623 3.603 1.00 91.81 84 GLY A CA 1
ATOM 651 C C . GLY A 1 84 ? -2.680 1.428 2.593 1.00 91.81 84 GLY A C 1
ATOM 652 O O . GLY A 1 84 ? -2.528 2.653 2.674 1.00 91.81 84 GLY A O 1
ATOM 653 N N . GLN A 1 85 ? -2.150 0.678 1.638 1.00 92.50 85 GLN A N 1
ATOM 654 C CA . GLN A 1 85 ? -1.335 1.158 0.535 1.00 92.50 85 GLN A CA 1
ATOM 655 C C . GLN A 1 85 ? -2.146 1.299 -0.749 1.00 92.50 85 GLN A C 1
ATOM 657 O O . GLN A 1 85 ? -3.170 0.634 -0.911 1.00 92.50 85 GLN A O 1
ATOM 662 N N . SER A 1 86 ? -1.694 2.190 -1.624 1.00 92.19 86 SER A N 1
ATOM 663 C CA . SER A 1 86 ? -2.289 2.426 -2.940 1.00 92.19 86 SER A CA 1
ATOM 664 C C . SER A 1 86 ? -1.177 2.315 -3.991 1.00 92.19 86 SER A C 1
ATOM 666 O O . SER A 1 86 ? -0.483 1.306 -4.070 1.00 92.19 86 SER A O 1
ATOM 668 N N . ASN A 1 87 ? -0.995 3.340 -4.809 1.00 91.06 87 ASN A N 1
ATOM 669 C CA . ASN A 1 87 ? 0.017 3.489 -5.843 1.00 91.06 87 ASN A CA 1
ATOM 670 C C . ASN A 1 87 ? 1.257 4.234 -5.316 1.00 91.06 87 ASN A C 1
ATOM 672 O O . ASN A 1 87 ? 1.604 5.287 -5.835 1.00 91.06 87 ASN A O 1
ATOM 676 N N . GLU A 1 88 ? 1.927 3.720 -4.278 1.00 88.62 88 GLU A N 1
ATOM 677 C CA . GLU A 1 88 ? 3.076 4.422 -3.677 1.00 88.62 88 GLU A CA 1
ATOM 678 C C . GLU A 1 88 ? 4.446 4.149 -4.307 1.00 88.62 88 GLU A C 1
ATOM 680 O O . GLU A 1 88 ? 5.428 4.629 -3.760 1.00 88.62 88 GLU A O 1
ATOM 685 N N . GLY A 1 89 ? 4.549 3.393 -5.406 1.00 86.50 89 GLY A N 1
ATOM 686 C CA . GLY A 1 89 ? 5.818 2.833 -5.909 1.00 86.50 89 GLY A CA 1
ATOM 687 C C . GLY A 1 89 ? 6.975 3.825 -6.121 1.00 86.50 89 GLY A C 1
ATOM 688 O O . GLY A 1 89 ? 8.135 3.427 -6.053 1.00 86.50 89 GLY A O 1
ATOM 689 N N . ASP A 1 90 ? 6.683 5.109 -6.307 1.00 85.12 90 ASP A N 1
ATOM 690 C CA . ASP A 1 90 ? 7.637 6.214 -6.428 1.00 85.12 90 ASP A CA 1
ATOM 691 C C . ASP A 1 90 ? 7.371 7.375 -5.439 1.00 85.12 90 ASP A C 1
ATOM 693 O O . ASP A 1 90 ? 7.867 8.486 -5.628 1.00 85.12 90 ASP A O 1
ATOM 697 N N . VAL A 1 91 ? 6.635 7.124 -4.346 1.00 82.44 91 VAL A N 1
ATOM 698 C CA . VAL A 1 91 ? 6.259 8.132 -3.337 1.00 82.44 91 VAL A CA 1
ATOM 699 C C . VAL A 1 91 ? 6.998 7.925 -2.013 1.00 82.44 91 VAL A C 1
ATOM 701 O O . VAL A 1 91 ? 6.656 7.042 -1.223 1.00 82.44 91 VAL A O 1
ATOM 704 N N . SER A 1 92 ? 7.983 8.777 -1.731 1.00 79.81 92 SER A N 1
ATOM 705 C CA . SER A 1 92 ? 8.738 8.762 -0.471 1.00 79.81 92 SER A CA 1
ATOM 706 C C . SER A 1 92 ? 8.078 9.628 0.616 1.00 79.81 92 SER A C 1
ATOM 708 O O . SER A 1 92 ? 7.637 10.744 0.326 1.00 79.81 92 SER A O 1
ATOM 710 N N . PRO A 1 93 ? 8.062 9.192 1.894 1.00 72.19 93 PRO A N 1
ATOM 711 C CA . PRO A 1 93 ? 7.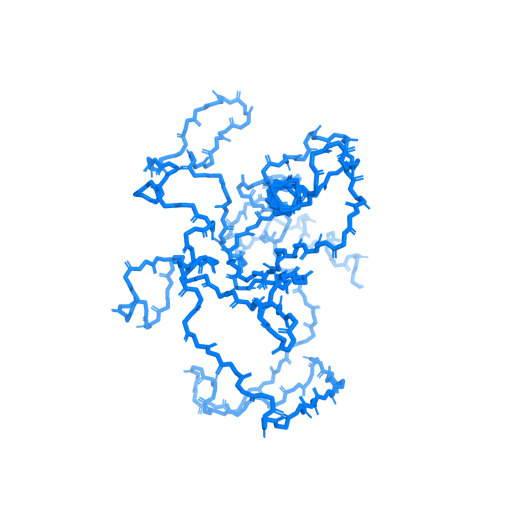651 10.039 3.011 1.00 72.19 93 PRO A CA 1
ATOM 712 C C . PRO A 1 93 ? 8.728 11.055 3.432 1.00 72.19 93 PRO A C 1
ATOM 714 O O . PRO A 1 93 ? 8.481 11.903 4.296 1.00 72.19 93 PRO A O 1
ATOM 717 N N . ASN A 1 94 ? 9.941 10.972 2.878 1.00 72.81 94 ASN A N 1
ATOM 718 C CA . ASN A 1 94 ? 11.064 11.833 3.231 1.00 72.81 94 ASN A CA 1
ATOM 719 C C . ASN A 1 94 ? 10.958 13.179 2.503 1.00 72.81 94 ASN A C 1
ATOM 721 O O . ASN A 1 94 ? 11.706 13.497 1.586 1.00 72.81 94 ASN A O 1
ATOM 725 N N . LEU A 1 95 ? 10.033 14.014 2.978 1.00 65.75 95 LEU A N 1
ATOM 726 C CA . LEU A 1 95 ? 9.691 15.326 2.410 1.00 65.75 95 LEU A CA 1
ATOM 727 C C . LEU A 1 95 ? 10.816 16.380 2.514 1.00 65.75 95 LEU A C 1
ATOM 729 O O . LEU A 1 95 ? 10.716 17.464 1.944 1.00 65.75 95 LEU A O 1
ATOM 733 N N . MET A 1 96 ? 11.896 16.078 3.243 1.00 57.66 96 MET A N 1
ATOM 734 C CA . MET A 1 96 ? 13.128 16.878 3.220 1.00 57.66 96 MET A CA 1
ATOM 735 C C . MET A 1 96 ? 14.026 16.564 2.012 1.00 57.66 96 MET A C 1
ATOM 737 O O . MET A 1 96 ? 15.065 17.205 1.878 1.00 57.66 96 MET A O 1
ATOM 741 N N . GLY A 1 97 ? 13.639 15.593 1.178 1.00 54.25 97 GLY A N 1
ATOM 742 C CA . GLY A 1 97 ? 14.440 15.077 0.076 1.00 54.25 97 GLY A CA 1
ATOM 743 C C . GLY A 1 97 ? 15.531 14.095 0.528 1.00 54.25 97 GLY A C 1
ATOM 744 O O . GLY A 1 97 ? 15.756 13.910 1.733 1.00 54.25 97 GLY A O 1
ATOM 745 N N . PRO A 1 98 ? 16.220 13.450 -0.432 1.00 50.12 98 PRO A N 1
ATOM 746 C CA . PRO A 1 98 ? 17.391 12.634 -0.142 1.00 50.12 98 PRO A CA 1
ATOM 747 C C . PRO A 1 98 ? 18.478 13.463 0.551 1.00 50.12 98 PRO A C 1
ATOM 749 O O . PRO A 1 98 ? 18.676 14.640 0.252 1.00 50.12 98 PRO A O 1
ATOM 752 N N . LYS A 1 99 ? 19.215 12.844 1.473 1.00 52.50 99 LYS A N 1
ATOM 753 C CA . LYS A 1 99 ? 20.432 13.416 2.062 1.00 52.50 99 LYS A CA 1
ATOM 754 C C . LYS A 1 99 ? 21.582 12.457 1.819 1.00 52.50 99 LYS A C 1
ATOM 756 O O . LYS A 1 99 ? 21.414 11.249 1.975 1.00 52.50 99 LYS A O 1
ATOM 761 N N . CYS A 1 100 ? 22.749 12.984 1.471 1.00 42.31 100 CYS A N 1
ATOM 762 C CA . CYS A 1 100 ? 23.940 12.160 1.303 1.00 42.31 100 CYS A CA 1
ATOM 763 C C . CYS A 1 100 ? 24.374 11.573 2.658 1.00 42.31 100 CYS A C 1
ATOM 765 O O . CYS A 1 100 ? 24.523 12.311 3.633 1.00 42.31 100 CYS A O 1
ATOM 767 N N . ILE A 1 101 ? 24.577 10.254 2.729 1.00 42.31 101 ILE A N 1
ATOM 768 C CA . ILE A 1 101 ? 24.925 9.542 3.976 1.00 42.31 101 ILE A CA 1
ATOM 769 C C . ILE A 1 101 ? 26.323 9.935 4.486 1.00 42.31 101 ILE A C 1
ATOM 771 O O . ILE A 1 101 ? 26.563 9.948 5.691 1.00 42.31 101 ILE A O 1
ATOM 775 N N . ASP A 1 102 ? 27.232 10.286 3.580 1.00 34.91 102 ASP A N 1
ATOM 776 C CA . ASP A 1 102 ? 28.628 10.636 3.859 1.00 34.91 102 ASP A CA 1
ATOM 777 C C . ASP A 1 102 ? 28.828 12.106 4.274 1.00 34.91 102 ASP A C 1
ATOM 779 O O . ASP A 1 102 ? 29.660 12.412 5.127 1.00 34.91 102 ASP A O 1
ATOM 783 N N . THR A 1 103 ? 28.063 13.022 3.680 1.00 41.69 103 THR A N 1
ATOM 784 C CA . THR A 1 103 ? 28.264 14.475 3.795 1.00 41.69 103 THR A CA 1
ATOM 785 C C . THR A 1 103 ? 27.119 15.190 4.507 1.00 41.69 103 THR A C 1
ATOM 787 O O . THR A 1 103 ? 27.276 16.341 4.913 1.00 41.69 103 THR A O 1
ATOM 790 N N . GLY A 1 104 ? 25.959 14.544 4.664 1.00 45.19 104 GLY A N 1
ATOM 791 C CA . GLY A 1 104 ? 24.758 15.127 5.271 1.00 45.19 104 GLY A CA 1
ATOM 792 C C . GLY A 1 104 ? 24.147 16.286 4.475 1.00 45.19 104 GLY A C 1
ATOM 793 O O . GLY A 1 104 ? 23.207 16.925 4.956 1.00 45.19 104 GLY A O 1
ATOM 794 N N . LEU A 1 105 ? 24.677 16.574 3.280 1.00 46.59 105 LEU A N 1
ATOM 795 C CA . LEU A 1 105 ? 24.230 17.677 2.440 1.00 46.59 105 LEU A CA 1
ATOM 796 C C . LEU A 1 105 ? 22.828 17.384 1.866 1.00 46.59 105 LEU A C 1
ATOM 798 O O . LEU A 1 105 ? 22.557 16.240 1.485 1.00 46.59 105 LEU A O 1
ATOM 802 N N . PRO A 1 106 ? 21.925 18.385 1.817 1.00 44.47 106 PRO A N 1
ATOM 803 C CA . PRO A 1 106 ? 20.578 18.210 1.277 1.00 44.47 106 PRO A CA 1
ATOM 804 C C . PRO A 1 106 ? 20.563 18.017 -0.242 1.00 44.47 106 PRO A C 1
ATOM 806 O O . PRO A 1 106 ? 21.258 18.732 -0.966 1.00 44.47 106 PRO A O 1
ATOM 809 N N . CYS A 1 107 ? 19.670 17.156 -0.724 1.00 45.97 107 CYS A N 1
ATOM 810 C CA . CYS A 1 107 ? 19.068 17.270 -2.050 1.00 45.97 107 CYS A CA 1
ATOM 811 C C . CYS A 1 107 ? 17.703 17.995 -1.904 1.00 45.97 107 CYS A C 1
ATOM 813 O O . CYS A 1 107 ? 16.915 17.642 -1.033 1.00 45.97 107 CYS A O 1
ATOM 815 N N . GLU A 1 108 ? 17.447 19.047 -2.693 1.00 34.56 108 GLU A N 1
ATOM 816 C CA . GLU A 1 108 ? 16.254 19.942 -2.643 1.00 34.56 108 GLU A CA 1
ATOM 817 C C . GLU A 1 108 ? 14.895 19.240 -2.942 1.00 34.56 108 GLU A C 1
ATOM 819 O O . GLU A 1 108 ? 14.905 18.165 -3.527 1.00 34.56 108 GLU A O 1
ATOM 824 N N . PHE A 1 109 ? 13.671 19.745 -2.650 1.00 36.66 109 PHE A N 1
ATOM 825 C CA . PHE A 1 109 ? 13.147 21.099 -2.349 1.00 36.66 109 PHE A CA 1
ATOM 826 C C . PHE A 1 109 ? 11.873 21.037 -1.437 1.00 36.66 109 PHE A C 1
ATOM 828 O O . PHE A 1 109 ? 10.804 20.603 -1.849 1.00 36.66 109 PHE A O 1
ATOM 835 N N . TYR A 1 110 ? 12.022 21.516 -0.198 1.00 30.22 110 TYR A N 1
ATOM 836 C CA . TYR A 1 110 ? 11.104 22.228 0.718 1.00 30.22 110 TYR A CA 1
ATOM 837 C C . TYR A 1 110 ? 9.623 21.839 1.002 1.00 30.22 110 TYR A C 1
ATOM 839 O O . TYR A 1 110 ? 8.681 22.203 0.306 1.00 30.22 110 TYR A O 1
ATOM 847 N N . THR A 1 111 ? 9.461 21.446 2.274 1.00 36.25 111 THR A N 1
ATOM 848 C CA . THR A 1 111 ? 8.353 21.682 3.231 1.00 36.25 111 THR A CA 1
ATOM 849 C C . THR A 1 111 ? 7.261 20.625 3.351 1.00 36.25 111 THR A C 1
ATOM 851 O O . THR A 1 111 ? 6.215 20.634 2.714 1.00 36.25 111 THR A O 1
ATOM 854 N N . SER A 1 112 ? 7.520 19.756 4.320 1.00 34.94 112 SER A N 1
ATOM 855 C CA . SER A 1 112 ? 6.803 18.568 4.751 1.00 34.94 112 SER A CA 1
ATOM 856 C C . SER A 1 112 ? 5.411 18.785 5.368 1.00 34.94 112 SER A C 1
ATOM 858 O O . SER A 1 112 ? 5.123 18.210 6.416 1.00 34.94 112 SER A O 1
ATOM 860 N N . THR A 1 113 ? 4.545 19.617 4.781 1.00 34.69 113 THR A N 1
ATOM 861 C CA . THR A 1 113 ? 3.158 19.788 5.257 1.00 34.69 113 THR A CA 1
ATOM 862 C C . THR A 1 113 ? 2.184 20.167 4.140 1.00 34.69 113 THR A C 1
ATOM 864 O O . THR A 1 113 ? 2.394 21.160 3.448 1.00 34.69 113 THR A O 1
ATOM 867 N N . CYS A 1 114 ? 1.044 19.472 4.057 1.00 37.88 114 CYS A N 1
ATOM 868 C CA . CYS A 1 114 ? -0.086 19.854 3.202 1.00 37.88 114 CYS A CA 1
ATOM 869 C C . CYS A 1 114 ? -1.062 20.789 3.947 1.00 37.88 114 CYS A C 1
ATOM 871 O O . CYS A 1 114 ? -2.052 20.336 4.523 1.00 37.88 114 CYS A O 1
ATOM 873 N N . ASN A 1 115 ? -0.805 22.105 3.952 1.00 36.84 115 ASN A N 1
ATOM 874 C CA . ASN A 1 115 ? -1.770 23.146 4.370 1.00 36.84 115 ASN A CA 1
ATOM 875 C C . ASN A 1 115 ? -2.488 22.920 5.730 1.00 36.84 115 ASN A C 1
ATOM 877 O O . ASN A 1 115 ? -3.646 23.309 5.894 1.00 36.84 115 ASN A O 1
ATOM 881 N N . GLY A 1 116 ? -1.836 22.282 6.711 1.00 32.81 116 GLY A N 1
ATOM 882 C CA . GLY A 1 116 ? -2.382 22.094 8.066 1.00 32.81 116 GLY A CA 1
ATOM 883 C C . GLY A 1 116 ? -3.583 21.142 8.179 1.00 32.81 116 GLY A C 1
ATOM 884 O O . GLY A 1 116 ? -4.303 21.198 9.176 1.00 32.81 116 GLY A O 1
ATOM 885 N N . ARG A 1 117 ? -3.829 20.283 7.179 1.00 37.28 117 ARG A N 1
ATOM 886 C CA . ARG A 1 117 ? -4.904 19.278 7.213 1.00 37.28 117 ARG A CA 1
ATOM 887 C C . ARG A 1 117 ? -4.335 17.916 7.611 1.00 37.28 117 ARG A C 1
ATOM 889 O O . ARG A 1 117 ? -3.376 17.463 7.001 1.00 37.28 117 ARG A O 1
ATOM 896 N N . SER A 1 118 ? -4.925 17.287 8.628 1.00 44.72 118 SER A N 1
ATOM 897 C CA . SER A 1 118 ? -4.615 15.915 9.045 1.00 44.72 118 SER A CA 1
ATOM 898 C C . SER A 1 118 ? -5.694 14.938 8.582 1.00 44.72 118 SER A C 1
ATOM 900 O O . SER A 1 118 ? -6.836 15.320 8.318 1.00 44.72 118 SER A O 1
ATOM 902 N N . GLU A 1 119 ? -5.342 13.660 8.540 1.00 53.84 119 GLU A N 1
ATOM 903 C CA . GLU A 1 119 ? -6.153 12.510 8.123 1.00 53.84 119 GLU A CA 1
ATOM 904 C C . GLU A 1 119 ? -7.497 12.445 8.868 1.00 53.84 119 GLU A C 1
ATOM 906 O O . GLU A 1 119 ? -8.525 12.050 8.313 1.00 53.84 119 GLU A O 1
ATOM 911 N N . LYS A 1 120 ? -7.525 12.937 10.114 1.00 52.81 120 LYS A N 1
ATOM 912 C CA . LYS A 1 120 ? -8.739 13.068 10.930 1.00 52.81 120 LYS A CA 1
ATOM 913 C C . LYS A 1 120 ? -9.827 13.907 10.248 1.00 52.81 120 LYS A C 1
ATOM 915 O O . LYS A 1 120 ? -11.005 13.578 10.352 1.00 52.81 120 LYS A O 1
ATOM 920 N N . TYR A 1 121 ? -9.453 14.970 9.535 1.00 55.59 121 TYR A N 1
ATOM 921 C CA . TYR A 1 121 ? -10.418 15.848 8.872 1.00 55.59 121 TYR A CA 1
ATOM 922 C C . TYR A 1 121 ? -11.248 15.100 7.822 1.00 55.59 121 TYR A C 1
ATOM 924 O O . TYR A 1 121 ? -12.451 15.329 7.712 1.00 55.59 121 TYR A O 1
ATOM 932 N N . LEU A 1 122 ? -10.618 14.196 7.066 1.00 55.16 122 LEU A N 1
ATOM 933 C CA . LEU A 1 122 ? -11.296 13.419 6.030 1.00 55.16 122 LEU A CA 1
ATOM 934 C C . LEU A 1 122 ? -12.214 12.352 6.632 1.00 55.16 122 LEU A C 1
ATOM 936 O O . LEU A 1 122 ? -13.310 12.143 6.119 1.00 55.16 122 LEU A O 1
ATOM 940 N N . TYR A 1 123 ? -11.829 11.752 7.761 1.00 70.81 123 TYR A N 1
ATOM 941 C CA . TYR A 1 123 ? -12.692 10.832 8.506 1.00 70.81 123 TYR A CA 1
ATOM 942 C C . TYR A 1 123 ? -13.990 11.505 8.984 1.00 70.81 123 TYR A C 1
ATOM 944 O O . TYR A 1 123 ? -15.084 10.964 8.805 1.00 70.81 123 TYR A O 1
ATOM 952 N N . ASP A 1 124 ? -13.881 12.716 9.541 1.00 71.56 124 ASP A N 1
ATOM 953 C CA . ASP A 1 124 ? -15.032 13.498 10.014 1.00 71.56 124 ASP A CA 1
ATOM 954 C C . ASP A 1 124 ? -15.920 13.987 8.846 1.00 71.56 124 ASP A C 1
ATOM 956 O O . ASP A 1 124 ? -17.092 14.323 9.032 1.00 71.56 124 ASP A O 1
ATOM 960 N N . LYS A 1 125 ? -15.366 14.025 7.626 1.00 64.94 125 LYS A N 1
ATOM 961 C CA . LYS A 1 125 ? -16.021 14.467 6.386 1.00 64.94 125 LYS A CA 1
ATOM 962 C C . LYS A 1 125 ? -16.416 13.328 5.447 1.00 64.94 125 LYS A C 1
ATOM 964 O O . LYS A 1 125 ? -16.859 13.621 4.339 1.00 64.94 125 LYS A O 1
ATOM 969 N N . ALA A 1 126 ? -16.305 12.064 5.855 1.00 62.03 126 ALA A N 1
ATOM 970 C CA . ALA A 1 126 ? -16.795 10.942 5.061 1.00 62.03 126 ALA A CA 1
ATOM 971 C C . ALA A 1 126 ? -18.304 11.125 4.791 1.00 62.03 126 ALA A C 1
ATOM 973 O O . ALA A 1 126 ? -19.126 11.043 5.702 1.00 62.03 126 ALA A O 1
ATOM 974 N N . GLN A 1 127 ? -18.650 11.470 3.547 1.00 61.91 127 GLN A N 1
ATOM 975 C CA . GLN A 1 127 ? -19.982 11.969 3.171 1.00 61.91 127 GLN A CA 1
ATOM 976 C C . GLN A 1 127 ? -20.793 10.986 2.326 1.00 61.91 127 GLN A C 1
ATOM 978 O O . GLN A 1 127 ? -22.015 11.112 2.247 1.00 61.91 127 GLN A O 1
ATOM 983 N N . VAL A 1 128 ? -20.139 10.007 1.698 1.00 73.69 128 VAL A N 1
ATOM 984 C CA . VAL A 1 128 ? -20.823 9.007 0.877 1.00 73.69 128 VAL A CA 1
ATOM 985 C C . VAL A 1 128 ? -21.192 7.822 1.757 1.00 73.69 128 VAL A C 1
ATOM 987 O O . VAL A 1 128 ? -20.366 6.961 2.050 1.00 73.69 128 VAL A O 1
ATOM 990 N N . PHE A 1 129 ? -22.452 7.787 2.184 1.00 71.44 129 PHE A N 1
ATOM 991 C CA . PHE A 1 129 ? -22.998 6.637 2.889 1.00 71.44 129 PHE A CA 1
ATOM 992 C C . PHE A 1 129 ? -23.344 5.535 1.885 1.00 71.44 129 PHE A C 1
ATOM 994 O O . PHE A 1 129 ? -24.256 5.679 1.065 1.00 71.44 129 PHE A O 1
ATOM 1001 N N . ILE A 1 130 ? -22.622 4.418 1.951 1.00 73.00 130 ILE A N 1
ATOM 1002 C CA . ILE A 1 130 ? -22.966 3.222 1.187 1.00 73.00 130 ILE A CA 1
ATOM 1003 C C . ILE A 1 130 ? -24.107 2.533 1.936 1.00 73.00 130 ILE A C 1
ATOM 1005 O O . ILE A 1 130 ? -23.887 1.760 2.866 1.00 73.00 130 ILE A O 1
ATOM 1009 N N . ASN A 1 131 ? -25.346 2.839 1.541 1.00 65.00 131 ASN A N 1
ATOM 1010 C CA . ASN A 1 131 ? -26.515 2.106 2.021 1.00 65.00 131 ASN A CA 1
ATOM 1011 C C . ASN A 1 131 ? -26.300 0.611 1.747 1.00 65.00 131 ASN A C 1
ATOM 1013 O O . ASN A 1 131 ? -26.001 0.234 0.612 1.00 65.00 131 ASN A O 1
ATOM 1017 N N . GLY A 1 132 ? -26.496 -0.237 2.762 1.00 62.00 132 GLY A N 1
ATOM 1018 C CA . GLY A 1 132 ? -26.291 -1.697 2.724 1.00 62.00 132 GLY A CA 1
ATOM 1019 C C . GLY A 1 132 ? -27.162 -2.485 1.729 1.00 62.00 132 GLY A C 1
ATOM 1020 O O . GLY A 1 132 ? -27.293 -3.695 1.859 1.00 62.00 132 GLY A O 1
ATOM 1021 N N . ASN A 1 133 ? -27.752 -1.814 0.740 1.00 71.38 133 ASN A N 1
ATOM 1022 C CA . ASN A 1 133 ? -28.495 -2.396 -0.375 1.00 71.38 133 ASN A CA 1
ATOM 1023 C C . ASN A 1 133 ? -27.581 -2.753 -1.565 1.00 71.38 133 ASN A C 1
ATOM 1025 O O . ASN A 1 133 ? -28.058 -3.282 -2.568 1.00 71.38 133 ASN A O 1
ATOM 1029 N N . GLY A 1 134 ? -26.286 -2.431 -1.489 1.00 77.00 134 GLY A N 1
ATOM 1030 C CA . GLY A 1 134 ? -25.290 -2.864 -2.466 1.00 77.00 134 GLY A CA 1
ATOM 1031 C C . GLY A 1 134 ? -24.978 -4.358 -2.343 1.00 77.00 134 GLY A C 1
ATOM 1032 O O . GLY A 1 134 ? -24.972 -4.920 -1.250 1.00 77.00 134 GLY A O 1
ATOM 1033 N N . ILE A 1 135 ? -24.689 -5.008 -3.471 1.00 87.38 135 ILE A N 1
ATOM 1034 C CA . ILE A 1 135 ? -24.236 -6.403 -3.488 1.00 87.38 135 ILE A CA 1
ATOM 1035 C C . ILE A 1 135 ? -22.732 -6.422 -3.219 1.00 87.38 135 ILE A C 1
ATOM 1037 O O . ILE A 1 135 ? -21.956 -5.852 -3.986 1.00 87.38 135 ILE A O 1
ATOM 1041 N N . VAL A 1 136 ? -22.311 -7.126 -2.167 1.00 88.56 136 VAL A N 1
ATOM 1042 C CA . VAL A 1 136 ? -20.898 -7.470 -1.979 1.00 88.56 136 VAL A CA 1
ATOM 1043 C C . VAL A 1 136 ? -20.526 -8.521 -3.021 1.00 88.56 136 VAL A C 1
ATOM 1045 O O . VAL A 1 136 ? -21.142 -9.583 -3.096 1.00 88.56 136 VAL A O 1
ATOM 1048 N N . ASN A 1 137 ? -19.528 -8.217 -3.845 1.00 92.81 137 ASN A N 1
ATOM 1049 C CA . ASN A 1 137 ? -19.093 -9.073 -4.938 1.00 92.81 137 ASN A CA 1
ATOM 1050 C C . ASN A 1 137 ? -17.563 -9.172 -4.948 1.00 92.81 137 ASN A C 1
ATOM 1052 O O . ASN A 1 137 ? -16.880 -8.214 -4.597 1.00 92.81 137 ASN A O 1
ATOM 1056 N N . PHE A 1 138 ? -17.028 -10.318 -5.367 1.00 95.94 138 PHE A N 1
ATOM 1057 C CA . PHE A 1 138 ? -15.589 -10.542 -5.480 1.00 95.94 138 PHE A CA 1
ATOM 1058 C C . PHE A 1 138 ? -15.251 -11.315 -6.757 1.00 95.94 138 PHE A C 1
ATOM 1060 O O . PHE A 1 138 ? -16.033 -12.131 -7.257 1.00 95.94 138 PHE A O 1
ATOM 1067 N N . ARG A 1 139 ? -14.066 -11.055 -7.305 1.00 96.31 139 ARG A N 1
ATOM 1068 C CA . ARG A 1 139 ? -13.471 -11.808 -8.412 1.00 96.31 139 ARG A CA 1
ATOM 1069 C C . ARG A 1 139 ? -12.012 -12.054 -8.068 1.00 96.31 139 ARG A C 1
ATOM 1071 O O . ARG A 1 139 ? -11.345 -11.163 -7.559 1.00 96.31 139 ARG A O 1
ATOM 1078 N N . HIS A 1 140 ? -11.545 -13.263 -8.333 1.00 96.94 140 HIS A N 1
ATOM 1079 C CA . HIS A 1 140 ? -10.177 -13.675 -8.068 1.00 96.94 140 HIS A CA 1
ATOM 1080 C C . HIS A 1 140 ? -9.738 -14.631 -9.172 1.00 96.94 140 HIS A C 1
ATOM 1082 O O . HIS A 1 140 ? -10.501 -15.513 -9.567 1.00 96.94 140 HIS A O 1
ATOM 1088 N N . THR A 1 141 ? -8.511 -14.465 -9.651 1.00 96.50 141 THR A N 1
ATOM 1089 C CA . THR A 1 141 ? -7.896 -15.375 -10.611 1.00 96.50 141 THR A CA 1
ATOM 1090 C C . THR A 1 141 ? -6.402 -15.439 -10.354 1.00 96.50 141 THR A C 1
ATOM 1092 O O . THR A 1 141 ? -5.778 -14.426 -10.047 1.00 96.50 141 THR A O 1
ATOM 1095 N N . TYR A 1 142 ? -5.831 -16.627 -10.511 1.00 96.44 142 TYR A N 1
ATOM 1096 C CA . TYR A 1 142 ? -4.391 -16.758 -10.677 1.00 96.44 142 TYR A CA 1
ATOM 1097 C C . TYR A 1 142 ? -4.061 -16.497 -12.143 1.00 96.44 142 TYR A C 1
ATOM 1099 O O . TYR A 1 142 ? -4.779 -16.961 -13.030 1.00 96.44 142 TYR A O 1
ATOM 1107 N N . VAL A 1 143 ? -3.003 -15.734 -12.391 1.00 94.25 143 VAL A N 1
ATOM 1108 C CA . VAL A 1 143 ? -2.539 -15.419 -13.742 1.00 94.25 143 VAL A CA 1
ATOM 1109 C C . VAL A 1 143 ? -1.053 -15.714 -13.807 1.00 94.25 143 VAL A C 1
ATOM 1111 O O . VAL A 1 143 ? -0.292 -15.242 -12.964 1.00 94.25 143 VAL A O 1
ATOM 1114 N N . ASP A 1 144 ? -0.643 -16.497 -14.801 1.00 93.56 144 ASP A N 1
ATOM 1115 C CA . ASP A 1 144 ? 0.773 -16.663 -15.104 1.00 93.56 144 ASP A CA 1
ATOM 1116 C C . ASP A 1 144 ? 1.263 -15.440 -15.881 1.00 93.56 144 ASP A C 1
ATOM 1118 O O . ASP A 1 144 ? 0.955 -15.270 -17.061 1.00 93.56 144 ASP A O 1
ATOM 1122 N N . MET A 1 145 ? 2.008 -14.573 -15.196 1.00 95.00 145 MET A N 1
ATOM 1123 C CA . MET A 1 145 ? 2.515 -13.320 -15.751 1.00 95.00 145 MET A CA 1
ATOM 1124 C C . MET A 1 145 ? 3.665 -13.517 -16.748 1.00 95.00 145 MET A C 1
ATOM 1126 O O . MET A 1 145 ? 4.094 -12.536 -17.345 1.00 95.00 145 MET A O 1
ATOM 1130 N N . GLN A 1 146 ? 4.166 -14.738 -16.967 1.00 92.75 146 GLN A N 1
ATOM 1131 C CA . GLN A 1 146 ? 5.321 -14.970 -17.844 1.00 92.75 146 GLN A CA 1
ATOM 1132 C C . GLN A 1 146 ? 4.996 -14.906 -19.339 1.00 92.75 146 GLN A C 1
ATOM 1134 O O . GLN A 1 146 ? 5.892 -14.634 -20.132 1.00 92.75 146 GLN A O 1
ATOM 1139 N N . THR A 1 147 ? 3.755 -15.202 -19.738 1.00 91.81 147 THR A N 1
ATOM 1140 C CA . THR A 1 147 ? 3.390 -15.378 -21.158 1.00 91.81 147 THR A CA 1
ATOM 1141 C C . THR A 1 147 ? 2.033 -14.764 -21.509 1.00 91.81 147 THR A C 1
ATOM 1143 O O . THR A 1 147 ? 1.300 -15.286 -22.353 1.00 91.81 147 THR A O 1
ATOM 1146 N N . ILE A 1 148 ? 1.645 -13.679 -20.842 1.00 95.69 148 ILE A N 1
ATOM 1147 C CA . ILE A 1 148 ? 0.371 -13.003 -21.102 1.00 95.69 148 ILE A CA 1
ATOM 1148 C C . ILE A 1 148 ? 0.467 -12.262 -22.425 1.00 95.69 148 ILE A C 1
ATOM 1150 O O . ILE A 1 148 ? 1.322 -11.398 -22.592 1.00 95.69 148 ILE A O 1
ATOM 1154 N N . ASN A 1 149 ? -0.461 -12.549 -23.334 1.00 95.44 149 ASN A N 1
ATOM 1155 C CA . ASN A 1 149 ? -0.637 -11.764 -24.547 1.00 95.44 149 ASN A CA 1
ATOM 1156 C C . ASN A 1 149 ? -1.412 -10.475 -24.229 1.00 95.44 149 ASN A C 1
ATOM 1158 O O . ASN A 1 149 ? -2.592 -10.515 -23.872 1.00 95.44 149 ASN A O 1
ATOM 1162 N N . VAL A 1 150 ? -0.744 -9.337 -24.360 1.00 95.94 150 VAL A N 1
ATOM 1163 C CA . VAL A 1 150 ? -1.284 -7.995 -24.164 1.00 95.94 150 VAL A CA 1
ATOM 1164 C C . VAL A 1 150 ? -1.767 -7.471 -25.512 1.00 95.94 150 VAL A C 1
ATOM 1166 O O . VAL A 1 150 ? -1.007 -7.380 -26.474 1.00 95.94 150 VAL A O 1
ATOM 1169 N N . SER A 1 151 ? -3.053 -7.134 -25.598 1.00 96.00 151 SER A N 1
ATOM 1170 C CA . SER A 1 151 ? -3.643 -6.592 -26.825 1.00 96.00 151 SER A CA 1
ATOM 1171 C C . SER A 1 151 ? -3.011 -5.255 -27.212 1.00 96.00 151 SER A C 1
ATOM 1173 O O . SER A 1 151 ? -2.744 -4.426 -26.344 1.00 96.00 151 SER A O 1
ATOM 1175 N N . SER A 1 152 ? -2.910 -5.003 -28.520 1.00 94.81 152 SER A N 1
ATOM 1176 C CA . SER A 1 152 ? -2.442 -3.744 -29.108 1.00 94.81 152 SER A CA 1
ATOM 1177 C C . SER A 1 152 ? -3.090 -2.485 -28.535 1.00 94.81 152 SER A C 1
ATOM 1179 O O . SER A 1 152 ? -2.481 -1.420 -28.569 1.00 94.81 152 SER A O 1
ATOM 1181 N N . HIS A 1 153 ? -4.313 -2.595 -28.008 1.00 94.06 153 HIS A N 1
ATOM 1182 C CA . HIS A 1 153 ? -5.018 -1.495 -27.354 1.00 94.06 153 HIS A CA 1
ATOM 1183 C C . HIS A 1 153 ? -4.308 -0.979 -26.090 1.00 94.06 153 HIS A C 1
ATOM 1185 O O . HIS A 1 153 ? -4.410 0.202 -25.780 1.00 94.06 153 HIS A O 1
ATOM 1191 N N . PHE A 1 154 ? -3.576 -1.845 -25.384 1.00 92.50 154 PHE A N 1
ATOM 1192 C CA . PHE A 1 154 ? -2.865 -1.523 -24.142 1.00 92.50 154 PHE A CA 1
ATOM 1193 C C . PHE A 1 154 ? -1.351 -1.350 -24.339 1.00 92.50 154 PHE A C 1
ATOM 1195 O O . PHE A 1 154 ? -0.621 -1.158 -23.371 1.00 92.50 154 PHE A O 1
ATOM 1202 N N . THR A 1 155 ? -0.864 -1.427 -25.579 1.00 90.44 155 THR A N 1
ATOM 1203 C CA . THR A 1 155 ? 0.564 -1.290 -25.906 1.00 90.44 155 THR A CA 1
ATOM 1204 C C . THR A 1 155 ? 0.838 0.049 -26.576 1.00 90.44 155 THR A C 1
ATOM 1206 O O . THR A 1 155 ? 0.062 0.492 -27.423 1.00 90.44 155 THR A O 1
ATOM 1209 N N . SER A 1 156 ? 1.989 0.653 -26.292 1.00 85.50 156 SER A N 1
ATOM 1210 C CA . SER A 1 156 ? 2.434 1.876 -26.973 1.00 85.50 156 SER A CA 1
ATOM 1211 C C . SER A 1 156 ? 2.909 1.634 -28.413 1.00 85.50 156 SER A C 1
ATOM 1213 O O . SER A 1 156 ? 2.958 2.569 -29.209 1.00 85.5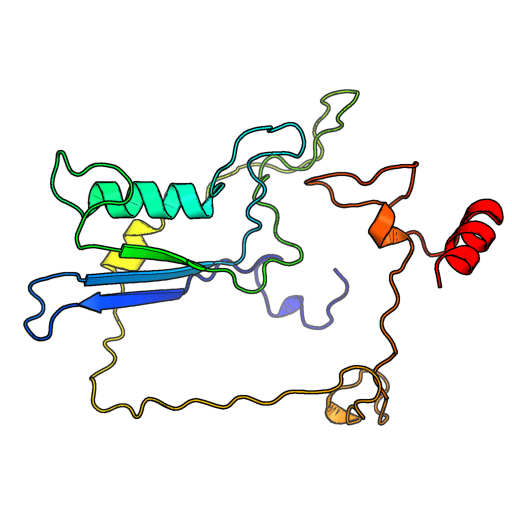0 156 SER A O 1
ATOM 1215 N N . THR A 1 157 ? 3.231 0.389 -28.778 1.00 88.38 157 THR A N 1
ATOM 1216 C CA . THR A 1 157 ? 3.674 0.013 -30.133 1.00 88.38 157 THR A CA 1
ATOM 1217 C C . THR A 1 157 ? 2.519 -0.214 -31.111 1.00 88.38 157 THR A C 1
ATOM 1219 O O . THR A 1 157 ? 2.749 -0.326 -32.319 1.00 88.38 157 THR A O 1
ATOM 1222 N N . GLY A 1 158 ? 1.281 -0.297 -30.609 1.00 89.69 158 GLY A N 1
ATOM 1223 C CA . GLY A 1 158 ? 0.088 -0.587 -31.403 1.00 89.69 158 GLY A CA 1
ATOM 1224 C C . GLY A 1 158 ? 0.025 -2.025 -31.930 1.00 89.69 158 GLY A C 1
ATOM 1225 O O . GLY A 1 158 ? -0.692 -2.287 -32.898 1.00 89.69 158 GLY A O 1
ATOM 1226 N N . ARG A 1 159 ? 0.760 -2.968 -31.328 1.00 94.19 159 ARG A N 1
ATOM 1227 C CA . ARG A 1 159 ? 0.779 -4.393 -31.704 1.00 94.19 159 ARG A CA 1
ATOM 1228 C C . ARG A 1 159 ? 0.472 -5.265 -30.497 1.00 94.19 159 ARG A C 1
ATOM 1230 O O . ARG A 1 159 ? 0.693 -4.857 -29.372 1.00 94.19 159 ARG A O 1
ATOM 1237 N N . ASN A 1 160 ? -0.022 -6.478 -30.729 1.00 95.50 160 ASN A N 1
ATOM 1238 C CA . ASN A 1 160 ? -0.114 -7.441 -29.636 1.00 95.50 160 ASN A CA 1
ATOM 1239 C C . ASN A 1 160 ? 1.302 -7.793 -29.164 1.00 95.50 160 ASN A C 1
ATOM 1241 O O . ASN A 1 160 ? 2.150 -8.150 -29.986 1.00 95.50 160 ASN A O 1
ATOM 1245 N N . GLU A 1 161 ? 1.537 -7.696 -27.863 1.00 95.31 161 GLU A N 1
ATOM 1246 C CA . GLU A 1 161 ? 2.820 -7.988 -27.228 1.00 95.31 161 GLU A CA 1
ATOM 1247 C C . GLU A 1 161 ? 2.661 -9.080 -26.180 1.00 95.31 161 GLU A C 1
ATOM 1249 O O . GLU A 1 161 ? 1.554 -9.479 -25.837 1.00 95.31 161 GLU A O 1
ATOM 1254 N N . THR A 1 162 ? 3.766 -9.624 -25.688 1.00 95.50 162 THR A N 1
ATOM 1255 C CA . THR A 1 162 ? 3.734 -10.652 -24.646 1.00 95.50 162 THR A CA 1
ATOM 1256 C C . THR A 1 162 ? 4.564 -10.190 -23.466 1.00 95.50 162 THR A C 1
ATOM 1258 O O . THR A 1 162 ? 5.621 -9.589 -23.656 1.00 95.50 162 THR A O 1
ATOM 1261 N N . THR A 1 163 ? 4.076 -10.446 -22.254 1.00 94.31 163 THR A N 1
ATOM 1262 C CA . THR A 1 163 ? 4.867 -10.223 -21.045 1.00 94.31 163 THR A CA 1
ATOM 1263 C C . THR A 1 163 ? 6.128 -11.088 -21.056 1.00 94.31 163 THR A C 1
ATOM 1265 O O . THR A 1 163 ? 6.224 -12.085 -21.772 1.00 94.31 163 THR A O 1
ATOM 1268 N N . CYS A 1 164 ? 7.125 -10.678 -20.282 1.00 91.38 164 CYS A N 1
ATOM 1269 C CA . CYS A 1 164 ? 8.401 -11.374 -20.198 1.00 91.38 164 CYS A CA 1
ATOM 1270 C C . CYS A 1 164 ? 8.457 -12.258 -18.950 1.00 91.38 164 CYS A C 1
ATOM 1272 O O . CYS A 1 164 ? 7.739 -12.036 -17.972 1.00 91.38 164 CYS A O 1
ATOM 1274 N N . GLN A 1 165 ? 9.391 -13.208 -18.947 1.00 93.12 165 GLN A N 1
ATOM 1275 C CA . GLN A 1 165 ? 9.834 -13.821 -17.700 1.00 93.12 165 GLN A CA 1
ATOM 1276 C C . GLN A 1 165 ? 10.423 -12.759 -16.765 1.00 93.12 165 GLN A C 1
ATOM 1278 O O . GLN A 1 165 ? 10.975 -11.751 -17.214 1.00 93.12 165 GLN A O 1
ATOM 1283 N N . ALA A 1 166 ? 10.288 -12.989 -15.461 1.00 89.62 166 ALA A N 1
ATOM 1284 C CA . ALA A 1 166 ? 10.781 -12.064 -14.455 1.00 89.62 166 ALA A CA 1
ATOM 1285 C C . ALA A 1 166 ? 12.303 -11.896 -14.578 1.00 89.62 166 ALA A C 1
ATOM 1287 O O . ALA A 1 166 ? 13.052 -12.868 -14.522 1.00 89.62 166 ALA A O 1
ATOM 1288 N N . ALA A 1 167 ? 12.746 -10.651 -14.722 1.00 87.75 167 ALA A N 1
ATOM 1289 C CA . ALA A 1 167 ? 14.149 -10.271 -14.731 1.00 87.75 167 ALA A CA 1
ATOM 1290 C C . ALA A 1 167 ? 14.310 -8.945 -13.982 1.00 87.75 167 ALA A C 1
ATOM 1292 O O . ALA A 1 167 ? 13.472 -8.050 -14.106 1.00 87.75 167 ALA A O 1
ATOM 1293 N N . LEU A 1 168 ? 15.385 -8.816 -13.205 1.00 79.12 168 LEU A N 1
ATOM 1294 C CA . LEU A 1 168 ? 15.707 -7.595 -12.470 1.00 79.12 168 LEU A CA 1
ATOM 1295 C C . LEU A 1 168 ? 16.819 -6.848 -13.203 1.00 79.12 168 LEU A C 1
ATOM 1297 O O . LEU A 1 168 ? 17.895 -7.390 -13.446 1.00 79.12 168 LEU A O 1
ATOM 1301 N N . GLY A 1 169 ? 16.543 -5.600 -13.575 1.00 74.12 169 GLY A N 1
ATOM 1302 C CA . GLY A 1 169 ? 17.545 -4.724 -14.174 1.00 74.12 169 GLY A CA 1
ATOM 1303 C C . GLY A 1 169 ? 18.571 -4.255 -13.144 1.00 74.12 169 GLY A C 1
ATOM 1304 O O . GLY A 1 169 ? 18.310 -4.254 -11.947 1.00 74.12 169 GLY A O 1
ATOM 1305 N N . TYR A 1 170 ? 19.724 -3.778 -13.605 1.00 68.69 170 TYR A N 1
ATOM 1306 C CA . TYR A 1 170 ? 20.823 -3.346 -12.733 1.00 68.69 170 TYR A CA 1
ATOM 1307 C C . TYR A 1 170 ? 20.446 -2.269 -11.713 1.00 68.69 170 TYR A C 1
ATOM 1309 O O . TYR A 1 170 ? 20.925 -2.302 -10.583 1.00 68.69 170 TYR A O 1
ATOM 1317 N N . ALA A 1 171 ? 19.547 -1.352 -12.079 1.00 65.69 171 ALA A N 1
ATOM 1318 C CA . ALA A 1 171 ? 19.051 -0.319 -11.174 1.00 65.69 171 ALA A CA 1
ATOM 1319 C C . ALA A 1 171 ? 18.339 -0.888 -9.931 1.00 65.69 171 ALA A C 1
ATOM 1321 O O . ALA A 1 171 ? 18.249 -0.193 -8.927 1.00 65.69 171 ALA A O 1
ATOM 1322 N N . PHE A 1 172 ? 17.890 -2.150 -9.958 1.00 64.75 172 PHE A N 1
ATOM 1323 C CA . PHE A 1 172 ? 17.376 -2.835 -8.770 1.00 64.75 172 PHE A CA 1
ATOM 1324 C C . PHE A 1 172 ? 18.426 -2.895 -7.652 1.00 64.75 172 PHE A C 1
ATOM 1326 O O . PHE A 1 172 ? 18.114 -2.632 -6.495 1.00 64.75 172 PHE A O 1
ATOM 1333 N N . ALA A 1 173 ? 19.685 -3.178 -8.000 1.00 64.25 173 ALA A N 1
ATOM 1334 C CA . ALA A 1 173 ? 20.777 -3.266 -7.036 1.00 64.25 173 ALA A CA 1
ATOM 1335 C C . ALA A 1 173 ? 21.220 -1.896 -6.498 1.00 64.25 173 ALA A C 1
ATOM 1337 O O . ALA A 1 173 ? 21.902 -1.846 -5.484 1.00 64.25 173 ALA A O 1
ATOM 1338 N N . ALA A 1 174 ? 20.813 -0.792 -7.135 1.00 57.44 174 ALA A N 1
ATOM 1339 C CA . ALA A 1 174 ? 21.110 0.564 -6.675 1.00 57.44 174 ALA A CA 1
ATOM 1340 C C . ALA A 1 174 ? 20.219 1.019 -5.506 1.00 57.44 174 ALA A C 1
ATOM 1342 O O . ALA A 1 174 ? 20.504 2.038 -4.875 1.00 57.44 174 ALA A O 1
ATOM 1343 N N . GLY A 1 175 ? 19.139 0.285 -5.216 1.00 62.47 175 GLY A N 1
ATOM 1344 C CA . GLY A 1 175 ? 18.144 0.675 -4.219 1.00 62.47 175 GLY A CA 1
ATOM 1345 C C . GLY A 1 175 ? 17.465 2.004 -4.555 1.00 62.47 175 GLY A C 1
ATOM 1346 O O . GLY A 1 175 ? 17.360 2.401 -5.718 1.00 62.47 175 GLY A O 1
ATOM 1347 N N . THR A 1 176 ? 16.987 2.698 -3.527 1.00 62.38 176 THR A N 1
ATOM 1348 C CA . THR A 1 176 ? 16.269 3.971 -3.666 1.00 62.38 176 THR A CA 1
ATOM 1349 C C . THR A 1 176 ? 16.934 5.064 -2.838 1.00 62.38 176 THR A C 1
ATOM 1351 O O . THR A 1 176 ? 17.893 4.838 -2.104 1.00 62.38 176 THR A O 1
ATOM 1354 N N . THR A 1 177 ? 16.413 6.284 -2.929 1.00 57.28 177 THR A N 1
ATOM 1355 C CA . THR A 1 177 ? 16.825 7.386 -2.049 1.00 57.28 177 THR A CA 1
ATOM 1356 C C . THR A 1 177 ? 16.452 7.159 -0.584 1.00 57.28 177 THR A C 1
ATOM 1358 O O . THR A 1 177 ? 17.070 7.755 0.293 1.00 57.28 177 THR A O 1
ATOM 1361 N N . ASP A 1 178 ? 15.464 6.302 -0.316 1.00 47.62 178 ASP A N 1
ATOM 1362 C CA . ASP A 1 178 ? 15.021 5.945 1.039 1.00 47.62 178 ASP A CA 1
ATOM 1363 C C . ASP A 1 178 ? 15.869 4.826 1.661 1.00 47.62 178 ASP A C 1
ATOM 1365 O O . ASP A 1 178 ? 15.897 4.648 2.879 1.00 47.62 178 ASP A O 1
ATOM 1369 N N . GLY A 1 179 ? 16.596 4.092 0.822 1.00 59.59 179 GLY A N 1
ATOM 1370 C CA . GLY A 1 179 ? 17.523 3.043 1.212 1.00 59.59 179 GLY A CA 1
ATOM 1371 C C . GLY A 1 179 ? 18.411 2.692 0.022 1.00 59.59 179 GLY A C 1
ATOM 1372 O O . GLY A 1 179 ? 17.961 1.934 -0.844 1.00 59.59 179 GLY A O 1
ATOM 1373 N N . PRO A 1 180 ? 19.637 3.242 -0.062 1.00 58.69 180 PRO A N 1
ATOM 1374 C CA . PRO A 1 180 ? 20.525 2.939 -1.172 1.00 58.69 180 PRO A CA 1
ATOM 1375 C C . PRO A 1 180 ? 20.930 1.467 -1.135 1.00 58.69 180 PRO A C 1
ATOM 1377 O O . PRO A 1 180 ? 21.057 0.862 -0.066 1.00 58.69 180 PRO A O 1
ATOM 1380 N N . GLY A 1 181 ? 21.107 0.901 -2.322 1.00 52.25 181 GLY A N 1
ATOM 1381 C CA . GLY A 1 181 ? 21.615 -0.448 -2.497 1.00 52.25 181 GLY A CA 1
ATOM 1382 C C . GLY A 1 181 ? 23.119 -0.533 -2.248 1.00 52.25 181 GLY A C 1
ATOM 1383 O O . GLY A 1 181 ? 23.797 0.470 -2.024 1.00 52.25 181 GLY A O 1
ATOM 1384 N N . ASP A 1 182 ? 23.629 -1.757 -2.263 1.00 58.16 182 ASP A N 1
ATOM 1385 C CA . ASP A 1 182 ? 25.033 -2.060 -1.980 1.00 58.16 182 ASP A CA 1
ATOM 1386 C C . ASP A 1 182 ? 25.853 -2.143 -3.291 1.00 58.16 182 ASP A C 1
ATOM 1388 O O . ASP A 1 182 ? 25.290 -2.323 -4.372 1.00 58.16 182 ASP A O 1
ATOM 1392 N N . PHE A 1 183 ? 27.185 -2.054 -3.211 1.00 52.78 183 PHE A N 1
ATOM 1393 C CA . PHE A 1 183 ? 28.131 -2.286 -4.327 1.00 52.78 183 PHE A CA 1
ATOM 1394 C C . PHE A 1 183 ? 28.158 -1.277 -5.506 1.00 52.78 183 PHE A C 1
ATOM 1396 O O . PHE A 1 183 ? 28.380 -1.678 -6.651 1.00 52.78 183 PHE A O 1
ATOM 1403 N N . ASP A 1 184 ? 28.010 0.028 -5.249 1.00 57.88 184 ASP A N 1
ATOM 1404 C CA . ASP A 1 184 ? 28.198 1.129 -6.227 1.00 57.88 184 ASP A CA 1
ATOM 1405 C C . ASP A 1 184 ? 27.280 1.097 -7.472 1.00 57.88 184 ASP A C 1
ATOM 1407 O O . ASP A 1 184 ? 27.543 1.762 -8.481 1.00 57.88 184 ASP A O 1
ATOM 1411 N N . PHE A 1 185 ? 26.171 0.355 -7.428 1.00 53.84 185 PHE A N 1
ATOM 1412 C CA . PHE A 1 185 ? 25.148 0.437 -8.468 1.00 53.84 185 PHE A CA 1
ATOM 1413 C C . PHE A 1 185 ? 24.439 1.794 -8.424 1.00 53.84 185 PHE A C 1
ATOM 1415 O O . PHE A 1 185 ? 24.101 2.310 -7.361 1.00 53.84 185 PHE A O 1
ATOM 1422 N N . THR A 1 186 ? 24.165 2.365 -9.597 1.00 55.03 186 THR A N 1
ATOM 1423 C CA . THR A 1 186 ? 23.432 3.628 -9.727 1.00 55.03 186 THR A CA 1
ATOM 1424 C C . THR A 1 186 ? 22.058 3.401 -10.348 1.00 55.03 186 THR A C 1
ATOM 1426 O O . THR A 1 186 ? 21.872 2.568 -11.243 1.00 55.03 186 THR A O 1
ATOM 1429 N N . GLN A 1 187 ? 21.061 4.150 -9.870 1.00 50.31 187 GLN A N 1
ATOM 1430 C CA . GLN A 1 187 ? 19.752 4.176 -10.517 1.00 50.31 187 GLN A CA 1
ATOM 1431 C C . GLN A 1 187 ? 19.921 4.678 -11.959 1.00 50.31 187 GLN A C 1
ATOM 1433 O O . GLN A 1 187 ? 20.794 5.498 -12.240 1.00 50.31 187 GLN A O 1
ATOM 1438 N N . SER A 1 188 ? 19.087 4.191 -12.882 1.00 58.47 188 SER A N 1
ATOM 1439 C CA . SER A 1 188 ? 19.179 4.496 -14.321 1.00 58.47 188 SER A CA 1
ATOM 1440 C C . SER A 1 188 ? 20.383 3.877 -15.064 1.00 58.47 188 SER A C 1
ATOM 1442 O O . SER A 1 188 ? 20.620 4.225 -16.225 1.00 58.47 188 SER A O 1
ATOM 1444 N N . ALA A 1 189 ? 21.118 2.936 -14.459 1.00 56.62 189 ALA A N 1
ATOM 1445 C CA . ALA A 1 189 ? 22.161 2.179 -15.153 1.00 56.62 189 ALA A CA 1
ATOM 1446 C C . ALA A 1 189 ? 21.565 1.285 -16.261 1.00 56.62 189 ALA A C 1
ATOM 1448 O O . ALA A 1 189 ? 20.825 0.338 -15.995 1.00 56.62 189 ALA A O 1
ATOM 1449 N N . ASN A 1 190 ? 21.910 1.585 -17.516 1.00 56.72 190 ASN A N 1
ATOM 1450 C CA . ASN A 1 190 ? 21.486 0.854 -18.719 1.00 56.72 190 ASN A CA 1
ATOM 1451 C C . ASN A 1 190 ? 22.595 -0.043 -19.312 1.00 56.72 190 ASN A C 1
ATOM 1453 O O . ASN A 1 190 ? 22.406 -0.658 -20.359 1.00 56.72 190 ASN A O 1
ATOM 1457 N N . SER A 1 191 ? 23.755 -0.105 -18.657 1.00 53.00 191 SER A N 1
ATOM 1458 C CA . SER A 1 191 ? 24.896 -0.960 -18.999 1.00 53.00 191 SER A CA 1
ATOM 1459 C C . SER A 1 191 ? 25.791 -1.152 -17.768 1.00 53.00 191 SER A C 1
ATOM 1461 O O . SER A 1 191 ? 25.770 -0.321 -16.860 1.00 53.00 191 SER A O 1
ATOM 1463 N N . THR A 1 192 ? 26.574 -2.237 -17.719 1.00 52.97 192 THR A N 1
ATOM 1464 C CA . THR A 1 192 ? 27.562 -2.467 -16.646 1.00 52.97 192 THR A CA 1
ATOM 1465 C C . THR A 1 192 ? 28.956 -2.748 -17.164 1.00 52.97 192 THR A C 1
ATOM 1467 O O . THR A 1 192 ? 29.173 -3.019 -18.342 1.00 52.97 192 THR A O 1
ATOM 1470 N N . ASN A 1 193 ? 29.909 -2.757 -16.230 1.00 55.44 193 ASN A N 1
ATOM 1471 C CA . ASN A 1 193 ? 31.212 -3.377 -16.418 1.00 55.44 193 ASN A CA 1
ATOM 1472 C C . ASN A 1 193 ? 31.061 -4.911 -16.567 1.00 55.44 193 ASN A C 1
ATOM 1474 O O . ASN A 1 193 ? 30.160 -5.518 -15.977 1.00 55.44 193 ASN A O 1
ATOM 1478 N N . ILE A 1 194 ? 31.954 -5.531 -17.342 1.00 55.69 194 ILE A N 1
ATOM 1479 C CA . ILE A 1 194 ? 31.967 -6.960 -17.690 1.00 55.69 194 ILE A CA 1
ATOM 1480 C C . ILE A 1 194 ? 31.976 -7.885 -16.463 1.00 55.69 194 ILE A C 1
ATOM 1482 O O . ILE A 1 194 ? 31.453 -8.992 -16.524 1.00 55.69 194 ILE A O 1
ATOM 1486 N N . PHE A 1 195 ? 32.509 -7.414 -15.331 1.00 56.97 195 PHE A N 1
ATOM 1487 C CA . PHE A 1 195 ? 32.542 -8.159 -14.072 1.00 56.97 195 PHE A CA 1
ATOM 1488 C C . PHE A 1 195 ? 31.134 -8.516 -13.552 1.00 56.97 195 PHE A C 1
ATOM 1490 O O . PHE A 1 195 ? 30.844 -9.686 -13.312 1.00 56.97 195 PHE A O 1
ATOM 1497 N N . TRP A 1 196 ? 30.222 -7.541 -13.460 1.00 53.03 196 TRP A N 1
ATOM 1498 C CA . TRP A 1 196 ? 28.854 -7.779 -12.977 1.00 53.03 196 TRP A CA 1
ATOM 1499 C C . TRP A 1 196 ? 27.970 -8.493 -14.003 1.00 53.03 196 TRP A C 1
ATOM 1501 O O . TRP A 1 196 ? 27.081 -9.249 -13.619 1.00 53.03 196 TRP A O 1
ATOM 1511 N N . ALA A 1 197 ? 28.256 -8.328 -15.299 1.00 56.53 197 ALA A N 1
ATOM 1512 C CA . ALA A 1 197 ? 27.611 -9.115 -16.348 1.00 56.53 197 ALA A CA 1
ATOM 1513 C C . ALA A 1 197 ? 27.904 -10.620 -16.191 1.00 56.53 197 ALA A C 1
ATOM 1515 O O . ALA A 1 197 ? 27.010 -11.435 -16.387 1.00 56.53 197 ALA A O 1
ATOM 1516 N N . ILE A 1 198 ? 29.122 -10.990 -15.775 1.00 50.16 198 ILE A N 1
ATOM 1517 C CA . ILE A 1 198 ? 29.502 -12.388 -15.515 1.00 50.16 198 ILE A CA 1
ATOM 1518 C C . ILE A 1 198 ? 28.880 -12.902 -14.208 1.00 50.16 198 ILE A C 1
ATOM 1520 O O . ILE A 1 198 ? 28.372 -14.020 -14.177 1.00 50.16 198 ILE A O 1
ATOM 1524 N N . CYS A 1 199 ? 28.875 -12.104 -13.136 1.00 47.56 199 CYS A N 1
ATOM 1525 C CA . CYS A 1 199 ? 28.326 -12.536 -11.847 1.00 47.56 199 CYS A CA 1
ATOM 1526 C C . CYS A 1 199 ? 26.805 -12.760 -11.870 1.00 47.56 199 CYS A C 1
ATOM 1528 O O . CYS A 1 199 ? 26.343 -13.718 -11.260 1.00 47.56 199 CYS A O 1
ATOM 1530 N N . ILE A 1 200 ? 26.027 -11.944 -12.590 1.00 47.88 200 ILE A N 1
ATOM 1531 C CA . ILE A 1 200 ? 24.564 -12.124 -12.678 1.00 47.88 200 ILE A CA 1
ATOM 1532 C C . ILE A 1 200 ? 24.190 -13.388 -13.473 1.00 47.88 200 ILE A C 1
ATOM 1534 O O . ILE A 1 200 ? 23.237 -14.075 -13.110 1.00 47.88 200 ILE A O 1
ATOM 1538 N N . ILE A 1 201 ? 24.988 -13.768 -14.480 1.00 38.22 201 ILE A N 1
ATOM 1539 C CA . ILE A 1 201 ? 24.798 -15.019 -15.240 1.00 38.22 201 ILE A CA 1
ATOM 1540 C C . ILE A 1 201 ? 24.981 -16.265 -14.352 1.00 38.22 201 ILE A C 1
ATOM 1542 O O . ILE A 1 201 ? 24.388 -17.299 -14.630 1.00 38.22 201 ILE A O 1
ATOM 1546 N N . ILE A 1 202 ? 25.759 -16.185 -13.268 1.00 34.09 202 ILE A N 1
ATOM 1547 C CA . ILE A 1 202 ? 26.012 -17.328 -12.368 1.00 34.09 202 ILE A CA 1
ATOM 1548 C C . ILE A 1 202 ? 24.843 -17.572 -11.387 1.00 34.09 202 ILE A C 1
ATOM 1550 O O . ILE A 1 202 ? 24.736 -18.661 -10.829 1.00 34.09 202 ILE A O 1
ATOM 1554 N N . PHE A 1 203 ? 23.946 -16.597 -11.200 1.00 32.47 203 PHE A N 1
ATOM 1555 C CA . PHE A 1 203 ? 22.783 -16.696 -10.304 1.00 32.47 203 PHE A CA 1
ATOM 1556 C C . PHE A 1 203 ? 21.437 -16.892 -11.033 1.00 32.47 203 PHE A C 1
ATOM 1558 O O . PHE A 1 203 ? 20.393 -16.813 -10.385 1.00 32.47 203 PHE A O 1
ATOM 1565 N N . SER A 1 204 ? 21.457 -17.141 -12.351 1.00 32.28 204 SER A N 1
ATOM 1566 C CA . SER A 1 204 ? 20.268 -17.443 -13.175 1.00 32.28 204 SER A CA 1
ATOM 1567 C C . SER A 1 204 ? 20.109 -18.942 -13.412 1.00 32.28 204 SER A C 1
ATOM 1569 O O . SER A 1 204 ? 21.122 -19.574 -13.786 1.00 32.28 204 SER A O 1
#

Nearest PDB structures (foldseek):
  4wgk-assembly2_B  TM=8.359E-01  e=9.252E-13  Homo sapiens
  4wgk-assembly1_A  TM=8.305E-01  e=8.117E-13  Homo sapiens
  2zws-assembly1_A  TM=7.559E-01  e=1.422E-05  Pseudomonas aeruginosa
  2zxc-assembly1_A  TM=6.709E-01  e=1.422E-05  Pseudomonas aeruginosa

pLDDT: mean 74.8, std 19.19, range [30.22, 96.94]

Mean predicted aligned error: 10.85 Å